Protein 5XFT (pdb70)

Solvent-accessible surface area: 10917 Å² total; per-residue (Å²): 78,114,153,37,17,9,0,28,0,21,3,39,72,97,137,118,90,22,42,10,19,15,79,1,1,38,0,0,0,1,7,25,12,5,159,39,90,47,85,30,67,33,9,46,51,128,116,92,44,93,87,0,130,153,24,21,44,7,129,15,5,0,1,33,73,13,89,148,27,105,83,28,44,79,7,75,77,0,21,94,51,5,32,165,97,63,85,140,57,59,13,146,51,108,18,68,98,138,35,2,58,120,0,24,54,9,0,104,17,9,7,73,28,91,90,104,52,42,75,100,54,56,66,33,1,69,122,19,0,29,28,0,4,75,28,4,89,160,57,105,106,122,3,50,5,18,30,9,115,128,8,6,24,21,0,1,22,8,1,0,37,0,15,2,0,25,23,0,0,109,100,53,106,55,51,114,17,39,87,135,6,66,8,0,69,120,0,21,60,21,0,125,73,27,69,23,3,105,120,3,61,19,19,58,125,6,0,20,60,14,22,94,138,107,92

B-factor: mean 33.57, std 15.41, range [2.82, 93.81]

Sequence (215 aa):
SNIVTTIYVKGDPAKNKLLDCPFCHRVLLAYEAKKLPYKMEYIDFDNKPAWLLEASGGKVPVIKEGPDAPYMPDSDVIVVHLEKQHPEPSLQSSVPAEIGAKLFPNFRAILIGPAAEVADKVAALEEQLAGMDDYLRQHEAQGPLFGGQHLNGTDCSLAPKLYHAVVALKHFKGWELPARFTALHKYLAALKALPEWQHVDYGTEAIIAGWERHI

Secondary structure (DSSP, 8-state):
--SSEEEEEEEEGGGTEE---HHHHHHHHHHHHTT--EEEEEE-TTS--HHHHHHHTT-S-EEE-STTSPPEE-HHHHHHHHHHH--SS-----S-TTTTTTHHHHHHHHHHS-GGGHHHHHHHHHHHHHHHHHHHHHTTTT-SBTTBTS--HHHHHHHHHHHHHHHHHHHHH-----TT-HHHHHHHHHHHH-HHHHHT---HHHHHHHHHTT-

Foldseek 3Di:
DQPFKEWEAAADQVVPAHFQDLLSQLLLLLCLQQVGDYHYDHAHLVDGDPVCCVLPVSDDGWMAGHDPGGIDHDSVVNSVVVCVVDVPPHQAAPDDPVALVCLQVLLVCCLFNDPVCNVVSVVVNVVNLVRVLVQLVVCCVQDLERNRLGHHSCNSNRVSSVVLSQLQCCVRPVDHDDVVSVSVVVSNVSLVPDVSNVVNPNDSVSSNVVCVVRD

Nearest PDB structures (foldseek):
  5xft-assembly1_A  TM=1.005E+00  e=1.838E-41  Chlamydomonas reinhardtii
  5evo-assembly1_A  TM=8.813E-01  e=7.083E-19  Cenchrus americanus
  5d9v-assembly1_A  TM=8.631E-01  e=5.655E-19  Oryza sativa Japonica Group
  5d9x-assembly1_A  TM=8.767E-01  e=8.871E-19  Oryza sativa Japonica Group
  2ahe-assembly1_A  TM=8.830E-01  e=6.865E-14  Homo sapiens

CATH classification: 3.40.30.10

InterPro domains:
  IPR004045 Glutathione S-transferase, N-terminal [PF13409] (22-86)
  IPR004045 Glutathione S-transferase, N-terminal [PS50404] (12-91)
  IPR036249 Thioredoxin-like superfamily [SSF52833] (21-93)
  IPR036282 Glutathione S-transferase, C-terminal domain superfamily [SSF47616] (105-216)
  IPR044627 Dehydroascorbate reductases DHAR1/2/3/4 [PTHR44420] (13-213)

Radius of gyration: 17.34 Å; Cα contacts (8 Å, |Δi|>4): 320; chains: 1; bounding box: 49×45×34 Å

Organism: Chlamydomonas reinhardtii (NCBI:txid3055)

Structure (mmCIF, N/CA/C/O backbone):
data_5XFT
#
_entry.id   5XFT
#
_cell.length_a   104.598
_cell.length_b   104.598
_cell.length_c   47.652
_cell.angle_alpha   90.00
_cell.angle_beta   90.00
_cell.angle_gamma   90.00
#
_symmetry.space_group_name_H-M   'P 41 21 2'
#
loop_
_entity.id
_entity.type
_entity.pdbx_description
1 polymer 'Dehydroascorbate reductase'
2 water water
#
loop_
_atom_site.group_PDB
_atom_site.id
_atom_site.type_symbol
_atom_site.label_atom_id
_atom_site.label_alt_id
_atom_site.label_comp_id
_atom_site.label_asym_id
_atom_site.label_entity_id
_atom_site.label_seq_id
_atom_site.pdbx_PDB_ins_code
_atom_site.Cartn_x
_atom_site.Cartn_y
_atom_site.Cartn_z
_atom_site.occupancy
_atom_site.B_iso_or_equiv
_atom_site.auth_seq_id
_atom_site.auth_comp_id
_atom_site.auth_asym_id
_atom_site.auth_atom_id
_atom_site.pdbx_PDB_model_num
ATOM 1 N N . SER A 1 1 ? 47.132 13.414 -1.383 1.00 44.97 1 SER A N 1
ATOM 2 C CA . SER A 1 1 ? 47.037 14.862 -1.282 1.00 41.85 1 SER A CA 1
ATOM 3 C C . SER A 1 1 ? 47.558 15.368 0.057 1.00 34.37 1 SER A C 1
ATOM 4 O O . SER A 1 1 ? 47.129 14.921 1.121 1.00 35.86 1 SER A O 1
ATOM 7 N N . ASN A 1 2 ? 48.492 16.305 -0.008 1.00 29.07 2 ASN A N 1
ATOM 8 C CA . ASN A 1 2 ? 48.948 17.034 1.163 1.00 29.30 2 ASN A CA 1
ATOM 9 C C . ASN A 1 2 ? 48.151 18.313 1.388 1.00 34.46 2 ASN A C 1
ATOM 10 O O . ASN A 1 2 ? 48.472 19.080 2.300 1.00 43.94 2 ASN A O 1
ATOM 15 N N . ILE A 1 3 ? 47.121 18.546 0.583 1.00 24.71 3 ILE A N 1
ATOM 16 C CA . ILE A 1 3 ? 46.383 19.802 0.596 1.00 23.48 3 ILE A CA 1
ATOM 17 C C . ILE A 1 3 ? 45.226 19.760 1.581 1.00 27.18 3 ILE A C 1
ATOM 18 O O . ILE A 1 3 ? 44.982 20.727 2.302 1.00 33.57 3 ILE A O 1
ATOM 23 N N . VAL A 1 4 ? 44.495 18.649 1.619 1.00 26.98 4 VAL A N 1
ATOM 24 C CA . VAL A 1 4 ? 43.356 18.494 2.512 1.00 18.21 4 VAL A CA 1
ATOM 25 C C . VAL A 1 4 ? 43.560 17.251 3.368 1.00 19.59 4 VAL A C 1
ATOM 26 O O . VAL A 1 4 ? 44.570 16.547 3.246 1.00 22.43 4 VAL A O 1
ATOM 30 N N . THR A 1 5 ? 42.592 16.969 4.230 1.00 18.14 5 THR A N 1
ATOM 31 C CA . THR A 1 5 ? 42.667 15.804 5.096 1.00 19.86 5 THR A CA 1
ATOM 32 C C . THR A 1 5 ? 42.474 14.516 4.298 1.00 14.92 5 THR A C 1
ATOM 33 O O . THR A 1 5 ? 41.599 14.428 3.430 1.00 7.29 5 THR A O 1
ATOM 37 N N . THR A 1 6 ? 43.302 13.515 4.595 1.00 9.01 6 THR A N 1
ATOM 38 C CA . THR A 1 6 ? 43.129 12.179 4.038 1.00 13.04 6 THR A CA 1
ATOM 39 C C . THR A 1 6 ? 42.321 11.313 5.000 1.00 9.94 6 THR A C 1
ATOM 40 O O . THR A 1 6 ? 42.608 11.270 6.199 1.00 10.75 6 THR A O 1
ATOM 44 N N . ILE A 1 7 ? 41.334 10.611 4.470 1.00 9.37 7 ILE A N 1
ATOM 45 C CA . ILE A 1 7 ? 40.510 9.704 5.253 1.00 12.80 7 ILE A CA 1
ATOM 46 C C . ILE A 1 7 ? 40.693 8.314 4.658 1.00 13.36 7 ILE A C 1
ATOM 47 O O . ILE A 1 7 ? 40.184 8.016 3.573 1.00 17.17 7 ILE A O 1
ATOM 52 N N . TYR A 1 8 ? 41.450 7.471 5.353 1.00 16.52 8 TYR A N 1
ATOM 53 C CA . TYR A 1 8 ? 41.618 6.073 4.984 1.00 13.22 8 TYR A CA 1
ATOM 54 C C . TYR A 1 8 ? 40.400 5.298 5.458 1.00 17.07 8 TYR A C 1
ATOM 55 O O . TYR A 1 8 ? 40.114 5.248 6.668 1.00 16.57 8 TYR A O 1
ATOM 64 N N . VAL A 1 9 ? 39.685 4.711 4.493 1.00 11.92 9 VAL A N 1
ATOM 65 C CA . VAL A 1 9 ? 38.438 4.000 4.721 1.00 15.69 9 VAL A CA 1
ATOM 66 C C . VAL A 1 9 ? 38.521 2.645 4.034 1.00 11.19 9 VAL A C 1
ATOM 67 O O . VAL A 1 9 ? 39.455 2.360 3.286 1.00 4.83 9 VAL A O 1
ATOM 71 N N . LYS A 1 10 ? 37.521 1.803 4.298 1.00 8.65 10 LYS A N 1
ATOM 72 C CA . LYS A 1 10 ? 37.456 0.504 3.647 1.00 8.32 10 LYS A CA 1
ATOM 73 C C . LYS A 1 10 ? 36.966 0.683 2.213 1.00 18.14 10 LYS A C 1
ATOM 74 O O . LYS A 1 10 ? 35.912 1.284 1.977 1.00 22.79 10 LYS A O 1
ATOM 80 N N . GLY A 1 11 ? 37.731 0.180 1.252 1.00 17.73 11 GLY A N 1
ATOM 81 C CA . GLY A 1 11 ? 37.356 0.381 -0.126 1.00 21.53 11 GLY A CA 1
ATOM 82 C C . GLY A 1 11 ? 38.016 -0.609 -1.056 1.00 23.57 11 GLY A C 1
ATOM 83 O O . GLY A 1 11 ? 38.622 -1.591 -0.628 1.00 24.85 11 GLY A O 1
ATOM 84 N N . ASP A 1 12 ? 37.864 -0.344 -2.349 1.00 26.60 12 ASP A N 1
ATOM 85 C CA . ASP A 1 12 ? 38.534 -1.109 -3.401 1.00 21.34 12 ASP A CA 1
ATOM 86 C C . ASP A 1 12 ? 39.442 -0.167 -4.173 1.00 19.96 12 ASP A C 1
ATOM 87 O O . ASP A 1 12 ? 38.977 0.526 -5.094 1.00 20.59 12 ASP A O 1
ATOM 92 N N . PRO A 1 13 ? 40.737 -0.114 -3.855 1.00 24.63 13 PRO A N 1
ATOM 93 C CA . PRO A 1 13 ? 41.613 0.843 -4.549 1.00 27.12 13 PRO A CA 1
ATOM 94 C C . PRO A 1 13 ? 41.688 0.598 -6.046 1.00 36.75 13 PRO A C 1
ATOM 95 O O . PRO A 1 13 ? 41.838 1.553 -6.818 1.00 38.41 13 PRO A O 1
ATOM 99 N N . ALA A 1 14 ? 41.563 -0.657 -6.481 1.00 41.72 14 ALA A N 1
ATOM 100 C CA . ALA A 1 14 ? 41.614 -0.985 -7.899 1.00 44.34 14 ALA A CA 1
ATOM 101 C C . ALA A 1 14 ? 40.397 -0.491 -8.667 1.00 43.41 14 ALA A C 1
ATOM 102 O O . ALA A 1 14 ? 40.427 -0.489 -9.900 1.00 51.06 14 ALA A O 1
ATOM 104 N N . LYS A 1 15 ? 39.332 -0.078 -7.983 1.00 44.01 15 LYS A N 1
ATOM 105 C CA . LYS A 1 15 ? 38.146 0.430 -8.658 1.00 39.93 15 LYS A CA 1
ATOM 106 C C . LYS A 1 15 ? 37.729 1.804 -8.153 1.00 48.55 15 LYS A C 1
ATOM 107 O O . LYS A 1 15 ? 36.676 2.304 -8.565 1.00 49.65 15 LYS A O 1
ATOM 113 N N . ASN A 1 16 ? 38.532 2.429 -7.289 1.00 63.22 16 ASN A N 1
ATOM 114 C CA . ASN A 1 16 ? 38.195 3.720 -6.686 1.00 66.35 16 ASN A CA 1
ATOM 115 C C . ASN A 1 16 ? 36.792 3.684 -6.081 1.00 59.35 16 ASN A C 1
ATOM 116 O O . ASN A 1 16 ? 36.003 4.622 -6.218 1.00 64.00 16 ASN A O 1
ATOM 121 N N . LYS A 1 17 ? 36.479 2.582 -5.401 1.00 47.17 17 LYS A N 1
ATOM 122 C CA . LYS A 1 17 ? 35.128 2.297 -4.938 1.00 44.24 17 LYS A CA 1
ATOM 123 C C . LYS A 1 17 ? 35.089 2.227 -3.416 1.00 40.59 17 LYS A C 1
ATOM 124 O O . LYS A 1 17 ? 35.812 1.429 -2.805 1.00 32.68 17 LYS A O 1
ATOM 130 N N . LEU A 1 18 ? 34.231 3.054 -2.814 1.00 32.96 18 LEU A N 1
ATOM 131 C CA . LEU A 1 18 ? 34.014 3.044 -1.373 1.00 23.25 18 LEU A CA 1
ATOM 132 C C . LEU A 1 18 ? 33.218 1.814 -0.967 1.00 19.47 18 LEU A C 1
ATOM 133 O O . LEU A 1 18 ? 32.275 1.417 -1.656 1.00 27.38 18 LEU A O 1
ATOM 138 N N . LEU A 1 19 ? 33.598 1.206 0.158 1.00 17.00 19 LEU A N 1
ATOM 139 C CA . LEU A 1 19 ? 32.851 0.068 0.670 1.00 19.32 19 LEU A CA 1
ATOM 140 C C . LEU A 1 19 ? 32.081 0.466 1.937 1.00 26.25 19 LEU A C 1
ATOM 141 O O . LEU A 1 19 ? 31.816 1.656 2.168 1.00 31.22 19 LEU A O 1
ATOM 146 N N . ASP A 1 20 ? 31.738 -0.524 2.763 1.00 24.82 20 ASP A N 1
ATOM 147 C CA . ASP A 1 20 ? 30.543 -0.459 3.600 1.00 28.32 20 ASP A CA 1
ATOM 148 C C . ASP A 1 20 ? 30.792 -0.196 5.086 1.00 27.27 20 ASP A C 1
ATOM 149 O O . ASP A 1 20 ? 29.833 -0.253 5.866 1.00 26.49 20 ASP A O 1
ATOM 154 N N . CYS A 1 21 ? 32.022 0.079 5.509 1.00 14.91 21 CYS A N 1
ATOM 155 C CA . CYS A 1 21 ? 32.294 0.192 6.943 1.00 13.87 21 CYS A CA 1
ATOM 156 C C . CYS A 1 21 ? 31.461 1.301 7.577 1.00 13.36 21 CYS A C 1
ATOM 157 O O . CYS A 1 21 ? 31.561 2.461 7.152 1.00 18.28 21 CYS A O 1
ATOM 160 N N . PRO A 1 22 ? 30.640 0.998 8.584 1.00 11.77 22 PRO A N 1
ATOM 161 C CA . PRO A 1 22 ? 29.767 2.039 9.156 1.00 13.06 22 PRO A CA 1
ATOM 162 C C . PRO A 1 22 ? 30.508 3.076 9.984 1.00 16.64 22 PRO A C 1
ATOM 163 O O . PRO A 1 22 ? 29.990 4.189 10.153 1.00 12.25 22 PRO A O 1
ATOM 167 N N . PHE A 1 23 ? 31.700 2.757 10.499 1.00 12.71 23 PHE A N 1
ATOM 168 C CA . PHE A 1 23 ? 32.460 3.729 11.280 1.00 11.52 23 PHE A CA 1
ATOM 169 C C . PHE A 1 23 ? 33.184 4.722 10.374 1.00 18.49 23 PHE A C 1
ATOM 170 O O . PHE A 1 23 ? 33.150 5.941 10.613 1.00 27.89 23 PHE A O 1
ATOM 178 N N . CYS A 1 24 ? 33.839 4.212 9.323 1.00 18.37 24 CYS A N 1
ATOM 179 C CA . CYS A 1 24 ? 34.254 5.069 8.217 1.00 15.14 24 CYS A CA 1
ATOM 180 C C . CYS A 1 24 ? 33.090 5.913 7.737 1.00 14.54 24 CYS A C 1
ATOM 181 O O . CYS A 1 24 ? 33.226 7.126 7.533 1.00 11.99 24 CYS A O 1
ATOM 184 N N . HIS A 1 25 ? 31.931 5.279 7.545 1.00 13.71 25 HIS A N 1
ATOM 185 C CA . HIS A 1 25 ? 30.751 6.017 7.113 1.00 17.80 25 HIS A CA 1
ATOM 186 C C . HIS A 1 25 ? 30.440 7.160 8.071 1.00 21.29 25 HIS A C 1
ATOM 187 O O . HIS A 1 25 ? 30.058 8.253 7.639 1.00 26.55 25 HIS A O 1
ATOM 194 N N . ARG A 1 26 ? 30.624 6.937 9.374 1.00 14.58 26 ARG A N 1
ATOM 195 C CA . ARG A 1 26 ? 30.330 7.984 10.348 1.00 8.54 26 ARG A CA 1
ATOM 196 C C . ARG A 1 26 ? 31.291 9.158 10.197 1.00 11.05 26 ARG A C 1
ATOM 197 O O . ARG A 1 26 ? 30.871 10.325 10.182 1.00 10.48 26 ARG A O 1
ATOM 205 N N . VAL A 1 27 ? 32.588 8.873 10.060 1.00 5.95 27 VAL A N 1
ATOM 206 C CA . VAL A 1 27 ? 33.542 9.962 9.852 1.00 7.07 27 VAL A CA 1
ATOM 207 C C . VAL A 1 27 ? 33.227 10.727 8.569 1.00 14.50 27 VAL A C 1
ATOM 208 O O . VAL A 1 27 ? 33.202 11.966 8.555 1.00 21.27 27 VAL A O 1
ATOM 212 N N . LEU A 1 28 ? 32.959 10.002 7.476 1.00 16.51 28 LEU A N 1
ATOM 213 C CA . LEU A 1 28 ? 32.650 10.636 6.196 1.00 17.75 28 LEU A CA 1
ATOM 214 C C . LEU A 1 28 ? 31.422 11.530 6.292 1.00 24.01 28 LEU A C 1
ATOM 215 O O . LEU A 1 28 ? 31.418 12.659 5.781 1.00 25.09 28 LEU A O 1
ATOM 220 N N . LEU A 1 29 ? 30.352 11.026 6.915 1.00 23.15 29 LEU A N 1
ATOM 221 C CA . LEU A 1 29 ? 29.163 11.851 7.108 1.00 16.21 29 LEU A CA 1
ATOM 222 C C . LEU A 1 29 ? 29.475 13.073 7.960 1.00 16.21 29 LEU A C 1
ATOM 223 O O . LEU A 1 29 ? 28.940 14.158 7.717 1.00 17.44 29 LEU A O 1
ATOM 228 N N . ALA A 1 30 ? 30.350 12.923 8.958 1.00 23.24 30 ALA A N 1
ATOM 229 C CA . ALA A 1 30 ? 30.746 14.079 9.759 1.00 22.44 30 ALA A CA 1
ATOM 230 C C . ALA A 1 30 ? 31.428 15.143 8.904 1.00 24.70 30 ALA A C 1
ATOM 231 O O . ALA A 1 30 ? 31.131 16.335 9.033 1.00 26.04 30 ALA A O 1
ATOM 233 N N . TYR A 1 31 ? 32.344 14.733 8.022 1.00 25.09 31 TYR A N 1
ATOM 234 C CA . TYR A 1 31 ? 33.018 15.703 7.159 1.00 22.28 31 TYR A CA 1
ATOM 235 C C . TYR A 1 31 ? 32.048 16.353 6.177 1.00 30.27 31 TYR A C 1
ATOM 236 O O . TYR A 1 31 ? 32.139 17.558 5.911 1.00 35.87 31 TYR A O 1
ATOM 245 N N . GLU A 1 32 ? 31.121 15.573 5.620 1.00 30.10 32 GLU A N 1
ATOM 246 C CA . GLU A 1 32 ? 30.137 16.136 4.701 1.00 26.12 32 GLU A CA 1
ATOM 247 C C . GLU A 1 32 ? 29.224 17.132 5.407 1.00 30.50 32 GLU A C 1
ATOM 248 O O . GLU A 1 32 ? 28.853 18.164 4.830 1.00 30.96 32 GLU A O 1
ATOM 254 N N . ALA A 1 33 ? 28.850 16.837 6.656 1.00 23.98 33 ALA A N 1
ATOM 255 C CA . ALA A 1 33 ? 27.935 17.706 7.388 1.00 25.05 33 ALA A CA 1
ATOM 256 C C . ALA A 1 33 ? 28.551 19.073 7.657 1.00 29.25 33 ALA A C 1
ATOM 257 O O . ALA A 1 33 ? 27.843 20.087 7.627 1.00 32.53 33 ALA A O 1
ATOM 259 N N . LYS A 1 34 ? 29.854 19.119 7.920 1.00 23.96 34 LYS A N 1
ATOM 260 C CA . LYS A 1 34 ? 30.573 20.369 8.100 1.00 19.76 34 LYS A CA 1
ATOM 261 C C . LYS A 1 34 ? 31.133 20.929 6.799 1.00 21.59 34 LYS A C 1
ATOM 262 O O . LYS A 1 34 ? 31.894 21.901 6.839 1.00 26.39 34 LYS A O 1
ATOM 268 N N . LYS A 1 35 ? 30.779 20.338 5.656 1.00 30.55 35 LYS A N 1
ATOM 269 C CA . LYS A 1 35 ? 31.228 20.804 4.340 1.00 34.69 35 LYS A CA 1
ATOM 270 C C . LYS A 1 35 ? 32.745 20.973 4.283 1.00 35.14 35 LYS A C 1
ATOM 271 O O . LYS A 1 35 ? 33.261 21.810 3.541 1.00 33.18 35 LYS A O 1
ATOM 277 N N . LEU A 1 36 ? 33.476 20.183 5.093 1.00 37.76 36 LEU A N 1
ATOM 278 C CA . LEU A 1 36 ? 34.930 20.211 5.057 1.00 29.53 36 LEU A CA 1
ATOM 279 C C . LEU A 1 36 ? 35.437 19.346 3.908 1.00 34.06 36 LEU A C 1
ATOM 280 O O . LEU A 1 36 ? 34.920 18.248 3.682 1.00 43.37 36 LEU A O 1
ATOM 285 N N . PRO A 1 37 ? 36.431 19.815 3.165 1.00 33.39 37 PRO A N 1
ATOM 286 C CA . PRO A 1 37 ? 36.977 18.998 2.079 1.00 30.85 37 PRO A CA 1
ATOM 287 C C . PRO A 1 37 ? 37.855 17.880 2.620 1.00 25.13 37 PRO A C 1
ATOM 288 O O . PRO A 1 37 ? 38.486 17.996 3.674 1.00 19.20 37 PRO A O 1
ATOM 292 N N . TYR A 1 38 ? 37.887 16.782 1.878 1.00 19.79 38 TYR A N 1
ATOM 293 C CA . TYR A 1 38 ? 38.678 15.626 2.265 1.00 17.59 38 TYR A CA 1
ATOM 294 C C . TYR A 1 38 ? 38.982 14.819 1.014 1.00 27.48 38 TYR A C 1
ATOM 295 O O . TYR A 1 38 ? 38.361 15.000 -0.036 1.00 21.75 38 TYR A O 1
ATOM 304 N N . LYS A 1 39 ? 39.941 13.907 1.148 1.00 29.68 39 LYS A N 1
ATOM 305 C CA . LYS A 1 39 ? 40.267 12.972 0.086 1.00 23.65 39 LYS A CA 1
ATOM 306 C C . LYS A 1 39 ? 40.251 11.563 0.660 1.00 19.44 39 LYS A C 1
ATOM 307 O O . LYS A 1 39 ? 40.902 11.301 1.673 1.00 16.33 39 LYS A O 1
ATOM 313 N N . MET A 1 40 ? 39.505 10.664 0.024 1.00 23.78 40 MET A N 1
ATOM 314 C CA . MET A 1 40 ? 39.434 9.277 0.461 1.00 15.81 40 MET A CA 1
ATOM 315 C C . MET A 1 40 ? 40.591 8.468 -0.099 1.00 16.20 40 MET A C 1
ATOM 316 O O . MET A 1 40 ? 40.906 8.552 -1.288 1.00 26.03 40 MET A O 1
ATOM 321 N N . GLU A 1 41 ? 41.228 7.698 0.773 1.00 17.13 41 GLU A N 1
ATOM 322 C CA . GLU A 1 41 ? 42.179 6.669 0.392 1.00 8.19 41 GLU A CA 1
ATOM 323 C C . GLU A 1 41 ? 41.586 5.329 0.802 1.00 12.94 41 GLU A C 1
ATOM 324 O O . GLU A 1 41 ? 41.191 5.154 1.959 1.00 21.95 41 GLU A O 1
ATOM 330 N N . TYR A 1 42 ? 41.494 4.400 -0.145 1.00 16.10 42 TYR A N 1
ATOM 331 C CA . TYR A 1 42 ? 40.812 3.134 0.084 1.00 14.89 42 TYR A CA 1
ATOM 332 C C . TYR A 1 42 ? 41.797 2.080 0.557 1.00 16.73 42 TYR A C 1
ATOM 333 O O . TYR A 1 42 ? 42.848 1.878 -0.060 1.00 10.76 42 TYR A O 1
ATOM 342 N N . ILE A 1 43 ? 41.455 1.416 1.653 1.00 20.29 43 ILE A N 1
ATOM 343 C CA . ILE A 1 43 ? 42.222 0.288 2.157 1.00 13.77 43 ILE A CA 1
ATOM 344 C C . ILE A 1 43 ? 41.510 -0.983 1.718 1.00 14.61 43 ILE A C 1
ATOM 345 O O . ILE A 1 43 ? 40.312 -1.163 1.982 1.00 5.36 43 ILE A O 1
ATOM 350 N N . ASP A 1 44 ? 42.241 -1.849 1.032 1.00 12.91 44 ASP A N 1
ATOM 351 C CA . ASP A 1 44 ? 41.750 -3.173 0.688 1.00 22.48 44 ASP A CA 1
ATOM 352 C C . ASP A 1 44 ? 42.011 -4.101 1.869 1.00 22.48 44 ASP A C 1
ATOM 353 O O . ASP A 1 44 ? 43.168 -4.352 2.216 1.00 23.11 44 ASP A O 1
ATOM 358 N N . PHE A 1 45 ? 40.936 -4.599 2.490 1.00 28.44 45 PHE A N 1
ATOM 359 C CA . PHE A 1 45 ? 41.074 -5.420 3.689 1.00 36.95 45 PHE A CA 1
ATOM 360 C C . PHE A 1 45 ? 41.821 -6.719 3.426 1.00 45.98 45 PHE A C 1
ATOM 361 O O . PHE A 1 45 ? 42.293 -7.350 4.378 1.00 50.70 45 PHE A O 1
ATOM 369 N N . ASP A 1 46 ? 41.935 -7.138 2.170 1.00 49.97 46 ASP A N 1
ATOM 370 C CA . ASP A 1 46 ? 42.725 -8.308 1.817 1.00 47.62 46 ASP A CA 1
ATOM 371 C C . ASP A 1 46 ? 44.185 -7.968 1.550 1.00 40.13 46 ASP A C 1
ATOM 372 O O . ASP A 1 46 ? 44.945 -8.851 1.143 1.00 38.99 46 ASP A O 1
ATOM 377 N N . ASN A 1 47 ? 44.595 -6.718 1.780 1.00 33.44 47 ASN A N 1
ATOM 378 C CA . ASN A 1 47 ? 45.958 -6.293 1.483 1.00 31.05 47 ASN A CA 1
ATOM 379 C C . ASN A 1 47 ? 46.285 -4.980 2.187 1.00 31.31 47 ASN A C 1
ATOM 380 O O . ASN A 1 47 ? 46.583 -3.974 1.534 1.00 30.34 47 ASN A O 1
ATOM 385 N N . LYS A 1 48 ? 46.235 -4.977 3.518 1.00 31.48 48 LYS A N 1
ATOM 386 C CA . LYS A 1 48 ? 46.388 -3.732 4.256 1.00 22.72 48 LYS A CA 1
ATOM 387 C C . LYS A 1 48 ? 47.864 -3.367 4.363 1.00 23.48 48 LYS A C 1
ATOM 388 O O . LYS A 1 48 ? 48.711 -4.257 4.461 1.00 28.07 48 LYS A O 1
ATOM 394 N N . PRO A 1 49 ? 48.204 -2.078 4.340 1.00 18.84 49 PRO A N 1
ATOM 395 C CA . PRO A 1 49 ? 49.615 -1.699 4.442 1.00 13.48 49 PRO A CA 1
ATOM 396 C C . PRO A 1 49 ? 50.133 -1.917 5.851 1.00 15.38 49 PRO A C 1
ATOM 397 O O . PRO A 1 49 ? 49.408 -1.763 6.837 1.00 25.97 49 PRO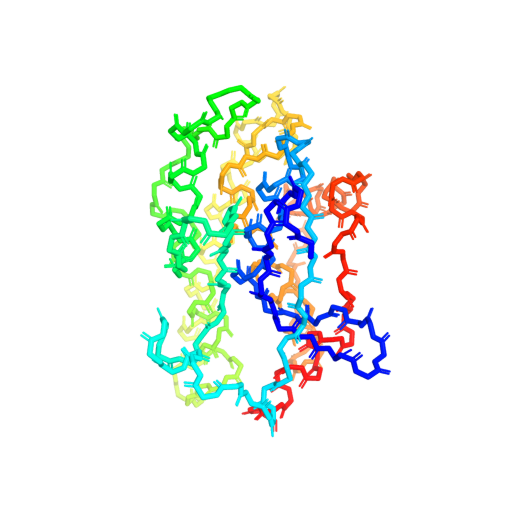 A O 1
ATOM 401 N N . ALA A 1 50 ? 51.415 -2.269 5.934 1.00 18.29 50 ALA A N 1
ATOM 402 C CA . ALA A 1 50 ? 52.010 -2.607 7.224 1.00 19.14 50 ALA A CA 1
ATOM 403 C C . ALA A 1 50 ? 51.942 -1.449 8.210 1.00 19.86 50 ALA A C 1
ATOM 404 O O . ALA A 1 50 ? 51.817 -1.677 9.417 1.00 26.25 50 ALA A O 1
ATOM 406 N N . TRP A 1 51 ? 52.009 -0.204 7.729 1.00 15.64 51 TRP A N 1
ATOM 407 C CA . TRP A 1 51 ? 51.997 0.926 8.653 1.00 12.67 51 TRP A CA 1
ATOM 408 C C . TRP A 1 51 ? 50.653 1.064 9.352 1.00 15.46 51 TRP A C 1
ATOM 409 O O . TRP A 1 51 ? 50.578 1.642 10.444 1.00 20.39 51 TRP A O 1
ATOM 420 N N . LEU A 1 52 ? 49.585 0.540 8.751 1.00 20.90 52 LEU A N 1
ATOM 421 C CA . LEU A 1 52 ? 48.265 0.682 9.351 1.00 20.20 52 LEU A CA 1
ATOM 422 C C . LEU A 1 52 ? 48.118 -0.184 10.600 1.00 12.30 52 LEU A C 1
ATOM 423 O O . LEU A 1 52 ? 47.317 0.139 11.489 1.00 12.00 52 LEU A O 1
ATOM 428 N N . LEU A 1 53 ? 48.895 -1.268 10.685 1.00 8.89 53 LEU A N 1
ATOM 429 C CA . LEU A 1 53 ? 48.966 -2.053 11.913 1.00 16.25 53 LEU A CA 1
ATOM 430 C C . LEU A 1 53 ? 49.481 -1.209 13.078 1.00 16.85 53 LEU A C 1
ATOM 431 O O . LEU A 1 53 ? 48.905 -1.234 14.175 1.00 10.21 53 LEU A O 1
ATOM 436 N N . GLU A 1 54 ? 50.542 -0.427 12.849 1.00 8.71 54 GLU A N 1
ATOM 437 C CA . GLU A 1 54 ? 51.054 0.450 13.900 1.00 13.95 54 GLU A CA 1
ATOM 438 C C . GLU A 1 54 ? 50.117 1.626 14.163 1.00 13.58 54 GLU A C 1
ATOM 439 O O . GLU A 1 54 ? 49.921 2.025 15.315 1.00 20.02 54 GLU A O 1
ATOM 445 N N . ALA A 1 55 ? 49.545 2.215 13.117 1.00 15.96 55 ALA A N 1
ATOM 446 C CA . ALA A 1 55 ? 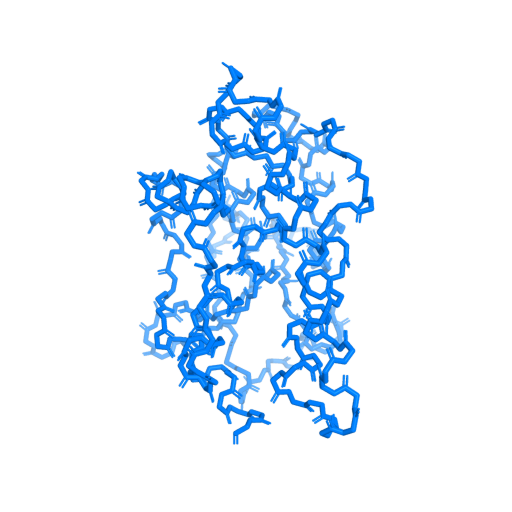48.768 3.430 13.330 1.00 12.16 55 ALA A CA 1
ATOM 447 C C . ALA A 1 55 ? 47.470 3.134 14.061 1.00 15.27 55 ALA A C 1
ATOM 448 O O . ALA A 1 55 ? 46.992 3.961 14.845 1.00 20.83 55 ALA A O 1
ATOM 450 N N . SER A 1 56 ? 46.881 1.958 13.821 1.00 13.41 56 SER A N 1
ATOM 451 C CA . SER A 1 56 ? 45.520 1.748 14.299 1.00 7.49 56 SER A CA 1
ATOM 452 C C . SER A 1 56 ? 45.206 0.293 14.623 1.00 10.28 56 SER A C 1
ATOM 453 O O . SER A 1 56 ? 44.025 -0.037 14.786 1.00 9.16 56 SER A O 1
ATOM 456 N N . GLY A 1 57 ? 46.206 -0.587 14.694 1.00 3.47 57 GLY A N 1
ATOM 457 C CA . GLY A 1 57 ? 45.914 -1.997 14.831 1.00 3.58 57 GLY A CA 1
ATOM 458 C C . GLY A 1 57 ? 45.302 -2.624 13.598 1.00 16.12 57 GLY A C 1
ATOM 459 O O . GLY A 1 57 ? 44.668 -3.679 13.700 1.00 10.86 57 GLY A O 1
ATOM 460 N N . GLY A 1 58 ? 45.474 -2.001 12.429 1.00 8.84 58 GLY A N 1
ATOM 461 C CA . GLY A 1 58 ? 44.932 -2.538 11.198 1.00 10.78 58 GLY A CA 1
ATOM 462 C C . GLY A 1 58 ? 43.558 -2.020 10.840 1.00 18.68 58 GLY A C 1
ATOM 463 O O . GLY A 1 58 ? 42.957 -2.495 9.875 1.00 17.54 58 GLY A O 1
ATOM 464 N N . LYS A 1 59 ? 43.050 -1.042 11.575 1.00 20.71 59 LYS A N 1
ATOM 465 C CA . LYS A 1 59 ? 41.664 -0.634 11.467 1.00 20.67 59 LYS A CA 1
ATOM 466 C C . LYS A 1 59 ? 41.535 0.686 10.723 1.00 15.61 59 LYS A C 1
ATOM 467 O O . LYS A 1 59 ? 42.482 1.475 10.600 1.00 11.64 59 LYS A O 1
ATOM 473 N N . VAL A 1 60 ? 40.325 0.899 10.229 1.00 8.41 60 VAL A N 1
ATOM 474 C CA . VAL A 1 60 ? 39.914 2.141 9.611 1.00 9.57 60 VAL A CA 1
ATOM 475 C C . VAL A 1 60 ? 38.635 2.494 10.355 1.00 6.30 60 VAL A C 1
ATOM 476 O O . VAL A 1 60 ? 37.994 1.609 10.915 1.00 15.60 60 VAL A O 1
ATOM 480 N N . PRO A 1 61 ? 38.238 3.774 10.371 1.00 6.26 61 PRO A N 1
ATOM 481 C CA . PRO A 1 61 ? 38.848 4.931 9.704 1.00 4.24 61 PRO A CA 1
ATOM 482 C C . PRO A 1 61 ? 40.139 5.405 10.338 1.00 13.44 61 PRO A C 1
ATOM 483 O O . PRO A 1 61 ? 40.351 5.252 11.550 1.00 14.70 61 PRO A O 1
ATOM 487 N N . VAL A 1 62 ? 40.994 5.998 9.515 1.00 10.79 62 VAL A N 1
ATOM 488 C CA . VAL A 1 62 ? 42.128 6.770 10.000 1.00 8.48 62 VAL A CA 1
ATOM 489 C C . VAL A 1 62 ? 42.110 8.081 9.232 1.00 11.04 62 VAL A C 1
ATOM 490 O O . VAL A 1 62 ? 41.726 8.101 8.062 1.00 13.94 62 VAL 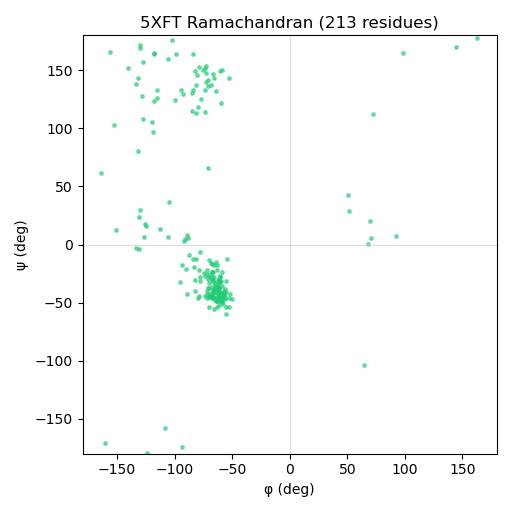A O 1
ATOM 494 N N . ILE A 1 63 ? 42.461 9.186 9.890 1.00 10.30 63 ILE A N 1
ATOM 495 C CA . ILE A 1 63 ? 42.618 10.441 9.169 1.00 12.39 63 ILE A CA 1
ATOM 496 C C . ILE A 1 63 ? 44.061 10.908 9.287 1.00 11.88 63 ILE A C 1
ATOM 497 O O . ILE A 1 63 ? 44.833 10.449 10.131 1.00 13.48 63 ILE A O 1
ATOM 502 N N . LYS A 1 64 ? 44.413 11.839 8.406 1.00 10.80 64 LYS A N 1
ATOM 503 C CA . LYS A 1 64 ? 45.764 12.388 8.339 1.00 13.82 64 LYS A CA 1
ATOM 504 C C . LYS A 1 64 ? 45.613 13.792 7.762 1.00 20.19 64 LYS A C 1
ATOM 505 O O . LYS A 1 64 ? 45.403 13.950 6.555 1.00 33.73 64 LYS A O 1
ATOM 511 N N . GLU A 1 65 ? 45.701 14.797 8.627 1.00 18.52 65 GLU A N 1
ATOM 512 C CA . GLU A 1 65 ? 45.389 16.159 8.217 1.00 25.01 65 GLU A CA 1
ATOM 513 C C . GLU A 1 65 ? 46.502 16.819 7.419 1.00 18.37 65 GLU A C 1
ATOM 514 O O . GLU A 1 65 ? 46.305 17.928 6.915 1.00 28.48 65 GLU A O 1
ATOM 520 N N . GLY A 1 66 ? 47.652 16.175 7.283 1.00 16.42 66 GLY A N 1
ATOM 521 C CA . GLY A 1 66 ? 48.748 16.750 6.546 1.00 16.35 66 GLY A CA 1
ATOM 522 C C . GLY A 1 66 ? 50.062 16.075 6.860 1.00 16.34 66 GLY A C 1
ATOM 523 O O . GLY A 1 66 ? 50.143 15.172 7.696 1.00 17.70 66 GLY A O 1
ATOM 524 N N . PRO A 1 67 ? 51.127 16.517 6.190 1.00 31.54 67 PRO A N 1
ATOM 525 C CA . PRO A 1 67 ? 52.431 15.848 6.364 1.00 31.57 67 PRO A CA 1
ATOM 526 C C . PRO A 1 67 ? 52.960 15.897 7.789 1.00 32.09 67 PRO A C 1
ATOM 527 O O . PRO A 1 67 ? 53.553 14.917 8.259 1.00 26.19 67 PRO A O 1
ATOM 531 N N . ASP A 1 68 ? 52.759 17.004 8.496 1.00 37.71 68 ASP A N 1
ATOM 532 C CA . ASP A 1 68 ? 53.248 17.126 9.863 1.00 45.67 68 ASP A CA 1
ATOM 533 C C . ASP A 1 68 ? 52.299 16.528 10.894 1.00 46.48 68 ASP A C 1
ATOM 534 O O . ASP A 1 68 ? 52.693 16.362 12.053 1.00 53.26 68 ASP A O 1
ATOM 539 N N . ALA A 1 69 ? 51.070 16.201 10.508 1.00 42.93 69 ALA A N 1
ATOM 540 C CA . ALA A 1 69 ? 50.112 15.618 11.430 1.00 33.86 69 ALA A CA 1
ATOM 541 C C . ALA A 1 69 ? 50.402 14.132 11.631 1.00 36.03 69 ALA A C 1
ATOM 542 O O . ALA A 1 69 ? 50.965 13.477 10.749 1.00 34.32 69 ALA A O 1
ATOM 544 N N . PRO A 1 70 ? 50.032 13.572 12.779 1.00 34.12 70 PRO A N 1
ATOM 545 C CA . PRO A 1 70 ? 50.098 12.123 12.945 1.00 27.14 70 PRO A CA 1
ATOM 546 C C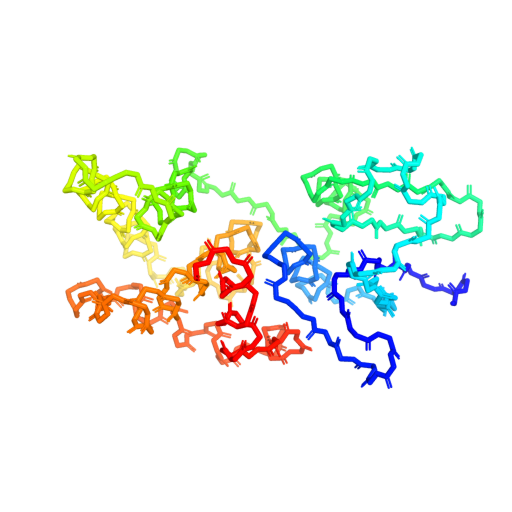 . PRO A 1 70 ? 48.843 11.468 12.388 1.00 18.41 70 PRO A C 1
ATOM 547 O O . PRO A 1 70 ? 47.822 12.117 12.153 1.00 13.02 70 PRO A O 1
ATOM 551 N N . TYR A 1 71 ? 48.935 10.160 12.188 1.00 18.58 71 TYR A N 1
ATOM 552 C CA . TYR A 1 71 ? 47.739 9.377 11.907 1.00 18.43 71 TYR A CA 1
ATOM 553 C C . TYR A 1 71 ? 46.858 9.331 13.151 1.00 21.23 71 TYR A C 1
ATOM 554 O O . TYR A 1 71 ? 47.352 9.152 14.269 1.00 28.43 71 TYR A O 1
ATOM 563 N N . MET A 1 72 ? 45.555 9.487 12.959 1.00 20.80 72 MET A N 1
ATOM 564 C CA . MET A 1 72 ? 44.600 9.497 14.068 1.00 17.18 72 MET A CA 1
ATOM 565 C C . MET A 1 72 ? 43.479 8.499 13.827 1.00 15.91 72 MET A C 1
ATOM 566 O O . MET A 1 72 ? 42.616 8.741 12.963 1.00 9.97 72 MET A O 1
ATOM 571 N N . PRO A 1 73 ? 43.441 7.377 14.554 1.00 15.86 73 PRO A N 1
ATOM 572 C CA . PRO A 1 73 ? 42.374 6.392 14.341 1.00 14.95 73 PRO A CA 1
ATOM 573 C C . PRO A 1 73 ? 41.197 6.602 15.275 1.00 22.41 73 PRO A C 1
ATOM 574 O O . PRO A 1 73 ? 41.170 7.588 16.018 1.00 23.42 73 PRO A O 1
ATOM 578 N N . ASP A 1 74 ? 40.233 5.672 15.239 1.00 28.69 74 ASP A N 1
ATOM 579 C CA . ASP A 1 74 ? 39.032 5.671 16.077 1.00 30.94 74 ASP A CA 1
ATOM 580 C C . ASP A 1 74 ? 38.055 6.757 15.637 1.00 18.08 74 ASP A C 1
ATOM 581 O O . ASP A 1 74 ? 38.329 7.952 15.797 1.00 21.83 74 ASP A O 1
ATOM 586 N N . SER A 1 75 ? 36.898 6.351 15.105 1.00 12.64 75 SER A N 1
ATOM 587 C CA . SER A 1 75 ? 35.920 7.331 14.633 1.00 20.38 75 SER A CA 1
ATOM 588 C C . SER A 1 75 ? 35.450 8.255 15.750 1.00 22.08 75 SER A C 1
ATOM 589 O O . SER A 1 75 ? 35.074 9.402 15.483 1.00 21.34 75 SER A O 1
ATOM 592 N N . ASP A 1 76 ? 35.463 7.784 16.998 1.00 29.23 76 ASP A N 1
ATOM 593 C CA . ASP A 1 76 ? 35.020 8.624 18.109 1.00 35.98 76 ASP A CA 1
ATOM 594 C C . ASP A 1 76 ? 36.012 9.754 18.365 1.00 26.98 76 ASP A C 1
ATOM 595 O O . ASP A 1 76 ? 35.639 10.939 18.393 1.00 27.32 76 ASP A O 1
ATOM 600 N N . VAL A 1 77 ? 37.287 9.395 18.551 1.00 18.45 77 VAL A N 1
ATOM 601 C CA . VAL A 1 77 ? 38.354 10.386 18.674 1.00 18.36 77 VAL A CA 1
ATOM 602 C C . VAL A 1 77 ? 38.313 11.358 17.505 1.00 23.54 77 VAL A C 1
ATOM 603 O O . VAL A 1 77 ? 38.439 12.578 17.683 1.00 30.05 77 VAL A O 1
ATOM 607 N N . ILE A 1 78 ? 38.104 10.836 16.295 1.00 15.96 78 ILE A N 1
ATOM 608 C CA . ILE A 1 78 ? 38.118 11.678 15.105 1.00 14.78 78 ILE A CA 1
ATOM 609 C C . ILE A 1 78 ? 36.977 12.691 15.142 1.00 21.60 78 ILE A C 1
ATOM 610 O O . ILE A 1 78 ? 37.191 13.882 14.907 1.00 17.92 78 ILE A O 1
ATOM 615 N N . VAL A 1 79 ? 35.750 12.247 15.429 1.00 23.60 79 VAL A N 1
ATOM 616 C CA . VAL A 1 79 ? 34.642 13.199 15.342 1.00 27.66 79 VAL A CA 1
ATOM 617 C C . VAL A 1 79 ? 34.706 14.218 16.472 1.00 25.43 79 VAL A C 1
ATOM 618 O O . VAL A 1 79 ? 34.267 15.365 16.302 1.00 22.22 79 VAL A O 1
ATOM 622 N N . VAL A 1 80 ? 35.257 13.842 17.631 1.00 25.93 80 VAL A N 1
ATOM 623 C CA . VAL A 1 80 ? 35.366 14.814 18.718 1.00 29.22 80 VAL A CA 1
ATOM 624 C C . VAL A 1 80 ? 36.469 15.827 18.427 1.00 26.97 80 VAL A C 1
ATOM 625 O O . VAL A 1 80 ? 36.291 17.036 18.625 1.00 25.02 80 VAL A O 1
ATOM 629 N N . HIS A 1 81 ? 37.625 15.352 17.957 1.00 30.95 81 HIS A N 1
ATOM 630 C CA . HIS A 1 81 ? 38.665 16.253 17.465 1.00 28.64 81 HIS A CA 1
ATOM 631 C C . HIS A 1 81 ? 38.117 17.172 16.380 1.00 23.23 81 HIS A C 1
ATOM 632 O O . HIS A 1 81 ? 38.429 18.369 16.334 1.00 21.98 81 HIS A O 1
ATOM 639 N N . LEU A 1 82 ? 37.292 16.618 15.498 1.00 19.82 82 LEU A N 1
ATOM 640 C CA . LEU A 1 82 ? 36.661 17.404 14.451 1.00 20.36 82 LEU A CA 1
ATOM 641 C C . LEU A 1 82 ? 35.828 18.527 15.049 1.00 27.21 82 LEU A C 1
ATOM 642 O O . LEU A 1 82 ? 35.945 19.686 14.639 1.00 24.29 82 LEU A O 1
ATOM 647 N N . GLU A 1 83 ? 34.993 18.205 16.043 1.00 32.99 83 GLU A N 1
ATOM 648 C CA . GLU A 1 83 ? 34.136 19.226 16.636 1.00 31.70 83 GLU A CA 1
ATOM 649 C C . GLU A 1 83 ? 34.937 20.272 17.404 1.00 37.91 83 GLU A C 1
ATOM 650 O O . GLU A 1 83 ? 34.523 21.435 17.482 1.00 43.86 83 GLU A O 1
ATOM 656 N N . LYS A 1 84 ? 36.076 19.888 17.978 1.00 38.04 84 LYS A N 1
ATOM 657 C CA . LYS A 1 84 ? 36.898 20.862 18.686 1.00 30.67 84 LYS A CA 1
ATOM 658 C C . LYS A 1 84 ? 37.590 21.807 17.714 1.00 32.44 84 LYS A C 1
ATOM 659 O O . LYS A 1 84 ? 37.645 23.019 17.947 1.00 37.96 84 LYS A O 1
ATOM 665 N N . GLN A 1 85 ? 38.128 21.273 16.615 1.00 30.98 85 GLN A N 1
ATOM 666 C CA . GLN A 1 85 ? 38.866 22.118 15.682 1.00 30.10 85 GLN A CA 1
ATOM 667 C C . GLN A 1 85 ? 37.949 22.947 14.787 1.00 29.95 85 GLN A C 1
ATOM 668 O O . GLN A 1 85 ? 38.342 24.036 14.352 1.00 29.68 85 GLN A O 1
ATOM 674 N N . HIS A 1 86 ? 36.738 22.468 14.502 1.00 23.90 86 HIS A N 1
ATOM 675 C CA . HIS A 1 86 ? 35.801 23.161 13.616 1.00 25.90 86 HIS A CA 1
ATOM 676 C C . HIS A 1 86 ? 34.431 23.234 14.279 1.00 33.70 86 HIS A C 1
ATOM 677 O O . HIS A 1 86 ? 33.533 22.447 13.963 1.00 36.79 86 HIS A O 1
ATOM 684 N N . PRO A 1 87 ? 34.233 24.188 15.194 1.00 35.71 87 PRO A N 1
ATOM 685 C CA . PRO A 1 87 ? 32.943 24.261 15.902 1.00 34.46 87 PRO A CA 1
ATOM 686 C C . PRO A 1 87 ? 31.776 24.639 15.003 1.00 32.70 87 PRO A C 1
ATOM 687 O O . PRO A 1 87 ? 30.632 24.291 15.324 1.00 35.23 87 PRO A O 1
ATOM 691 N N . GLU A 1 88 ? 32.031 25.312 13.887 1.00 34.49 88 GLU A N 1
ATOM 692 C CA . GLU A 1 88 ? 31.011 25.579 12.876 1.00 39.84 88 GLU A CA 1
ATOM 693 C C . GLU A 1 88 ? 31.307 24.893 11.536 1.00 39.06 88 GLU A C 1
ATOM 694 O O . GLU A 1 88 ? 32.415 25.003 11.018 1.00 47.54 88 GLU A O 1
ATOM 700 N N . PRO A 1 89 ? 30.309 24.223 10.936 1.00 37.10 89 PRO A N 1
ATOM 701 C CA . PRO A 1 89 ? 28.944 23.954 11.404 1.00 33.72 89 PRO A CA 1
ATOM 702 C C . PRO A 1 89 ? 28.929 22.940 12.536 1.00 37.65 89 PRO A C 1
ATOM 703 O O . PRO A 1 89 ? 29.712 21.994 12.504 1.00 35.87 89 PRO A O 1
ATOM 707 N N . SER A 1 90 ? 28.060 23.130 13.521 1.00 38.35 90 SER A N 1
ATOM 708 C CA . SER A 1 90 ? 28.097 22.287 14.705 1.00 39.85 90 SER A CA 1
ATOM 709 C C . SER A 1 90 ? 27.374 20.965 14.474 1.00 44.20 90 SER A C 1
ATOM 710 O O . SER A 1 90 ? 26.414 20.876 13.702 1.00 45.73 90 SER A O 1
ATOM 713 N N . LEU A 1 91 ? 27.860 19.928 15.158 1.00 41.42 91 LEU A N 1
ATOM 714 C CA . LEU A 1 91 ? 27.252 18.603 15.141 1.00 38.10 91 LEU A CA 1
ATOM 715 C C . LEU A 1 91 ? 26.956 18.112 16.549 1.00 36.72 91 LEU A C 1
ATOM 716 O O . LEU A 1 91 ? 26.772 16.909 16.756 1.00 43.52 91 LEU A O 1
ATOM 721 N N . GLN A 1 92 ? 26.933 19.013 17.524 1.00 37.17 92 GLN A N 1
ATOM 722 C CA . GLN A 1 92 ? 26.663 18.606 18.894 1.00 40.14 92 GLN A CA 1
ATOM 723 C C . GLN A 1 92 ? 25.193 18.240 19.054 1.00 36.42 92 GLN A C 1
ATOM 724 O O . GLN A 1 92 ? 24.324 18.715 18.317 1.00 34.20 92 GLN A O 1
ATOM 730 N N . SER A 1 93 ? 24.920 17.378 20.026 1.00 35.47 93 SER A N 1
ATOM 731 C CA . SER A 1 93 ? 23.661 16.655 20.083 1.00 38.57 93 SER A CA 1
ATOM 732 C C . SER A 1 93 ? 23.073 16.701 21.484 1.00 35.81 93 SER A C 1
ATOM 733 O O . SER A 1 93 ? 23.792 16.540 22.475 1.00 36.28 93 SER A O 1
ATOM 736 N N . SER A 1 94 ? 21.759 16.900 21.558 1.00 31.32 94 SER A N 1
ATOM 737 C CA . SER A 1 94 ? 21.036 16.775 22.814 1.00 34.23 94 SER A CA 1
ATOM 738 C C . SER A 1 94 ? 20.578 15.349 23.086 1.00 37.66 94 SER A C 1
ATOM 739 O O . SER A 1 94 ? 20.110 15.070 24.194 1.00 49.06 94 SER A O 1
ATOM 742 N N . VAL A 1 95 ? 20.713 14.451 22.117 1.00 28.88 95 VAL A N 1
ATOM 743 C CA . VAL A 1 95 ? 20.192 13.083 22.248 1.00 32.55 95 VAL A CA 1
ATOM 744 C C . VAL A 1 95 ? 20.911 12.361 23.380 1.00 34.01 95 VAL A C 1
ATOM 745 O O . VAL A 1 95 ? 22.155 12.389 23.442 1.00 36.57 95 VAL A O 1
ATOM 749 N N . PRO A 1 96 ? 20.189 11.698 24.288 1.00 33.07 96 PRO A N 1
ATOM 750 C CA . PRO A 1 96 ? 20.846 10.910 25.338 1.00 31.71 96 PRO A CA 1
ATOM 751 C C . PRO A 1 96 ? 21.708 9.795 24.759 1.00 40.05 96 PRO A C 1
ATOM 752 O O . PRO A 1 96 ? 21.418 9.229 23.701 1.00 40.12 96 PRO A O 1
ATOM 756 N N . ALA A 1 97 ? 22.773 9.466 25.496 1.00 43.35 97 ALA A N 1
ATOM 757 C CA . ALA A 1 97 ? 23.747 8.489 25.018 1.00 38.25 97 ALA A CA 1
ATOM 758 C C . ALA A 1 97 ? 23.135 7.101 24.866 1.00 48.98 97 ALA A C 1
ATOM 759 O O . ALA A 1 97 ? 23.471 6.372 23.926 1.00 53.27 97 ALA A O 1
ATOM 761 N N . GLU A 1 98 ? 22.233 6.718 25.775 1.00 50.78 98 GLU A N 1
ATOM 762 C CA . GLU A 1 98 ? 21.751 5.340 25.819 1.00 53.14 98 GLU A CA 1
ATOM 763 C C . GLU A 1 98 ? 20.978 4.943 24.567 1.00 51.22 98 GLU A C 1
ATOM 764 O O . GLU A 1 98 ? 20.776 3.745 24.333 1.00 58.45 98 GLU A O 1
ATOM 770 N N . ILE A 1 99 ? 20.558 5.907 23.757 1.00 38.70 99 ILE A N 1
ATOM 771 C CA . ILE A 1 99 ? 19.674 5.648 22.627 1.00 35.98 99 ILE A CA 1
ATOM 772 C C . ILE A 1 99 ? 20.497 5.216 21.420 1.00 37.64 99 ILE A C 1
ATOM 773 O O . ILE A 1 99 ? 21.477 5.876 21.050 1.00 36.99 99 ILE A O 1
ATOM 778 N N . GLY A 1 100 ? 20.095 4.108 20.800 1.00 34.55 100 GLY A N 1
ATOM 779 C CA . GLY A 1 100 ? 20.883 3.519 19.743 1.00 29.55 100 GLY A CA 1
ATOM 780 C C . GLY A 1 100 ? 22.166 2.886 20.214 1.00 27.46 100 GLY A C 1
ATOM 781 O O . GLY A 1 100 ? 22.962 2.441 19.383 1.00 34.35 100 GLY A O 1
ATOM 782 N N . ALA A 1 101 ? 22.387 2.820 21.528 1.00 26.02 101 ALA A N 1
ATOM 783 C CA . ALA A 1 101 ? 23.654 2.318 22.039 1.00 31.85 101 ALA A CA 1
ATOM 784 C C . ALA A 1 101 ? 23.854 0.835 21.759 1.00 28.30 101 ALA A C 1
ATOM 785 O O . ALA A 1 101 ? 24.998 0.376 21.738 1.00 34.00 101 ALA A O 1
ATOM 787 N N . LYS A 1 102 ? 22.779 0.073 21.553 1.00 26.45 102 LYS A N 1
ATOM 788 C CA . LYS A 1 102 ? 22.895 -1.355 21.279 1.00 23.53 102 LYS A CA 1
ATOM 789 C C . LYS A 1 102 ? 22.205 -1.749 19.980 1.00 28.93 102 LYS A C 1
ATOM 790 O O . LYS A 1 102 ? 21.944 -2.936 19.757 1.00 32.12 102 LYS A O 1
ATOM 796 N N . LEU A 1 103 ? 21.889 -0.776 19.124 1.00 31.45 103 LEU A N 1
ATOM 797 C CA . LEU A 1 103 ? 21.335 -1.086 17.811 1.00 33.39 103 LEU A CA 1
ATOM 798 C C . LEU A 1 103 ? 22.257 -2.032 17.046 1.00 36.24 103 LEU A C 1
ATOM 799 O O . LEU A 1 103 ? 21.875 -3.158 16.690 1.00 31.88 103 LEU A O 1
ATOM 804 N N . PHE A 1 104 ? 23.495 -1.597 16.820 1.00 34.39 104 PHE A N 1
ATOM 805 C CA . PHE A 1 104 ? 24.445 -2.393 16.048 1.00 35.15 104 PHE A CA 1
ATOM 806 C C . PHE A 1 104 ? 24.805 -3.713 16.724 1.00 32.43 104 PHE A C 1
ATOM 807 O O . PHE A 1 104 ? 24.818 -4.744 16.033 1.00 31.40 104 PHE A O 1
ATOM 815 N N . PRO A 1 105 ? 25.114 -3.765 18.028 1.00 24.49 105 PRO A N 1
ATOM 816 C CA . PRO A 1 105 ? 25.417 -5.074 18.634 1.00 13.58 105 PRO A CA 1
ATOM 817 C C . PRO A 1 105 ? 24.271 -6.068 18.572 1.00 25.44 105 PRO A C 1
ATOM 818 O O . PRO A 1 105 ? 24.513 -7.257 18.329 1.00 33.00 105 PRO A O 1
ATOM 822 N N . ASN A 1 106 ? 23.032 -5.630 18.814 1.00 33.52 106 ASN A N 1
ATOM 823 C CA . ASN A 1 106 ? 21.895 -6.545 18.750 1.00 29.55 106 ASN A CA 1
ATOM 824 C C . ASN A 1 106 ? 21.682 -7.033 17.328 1.00 24.69 106 ASN A C 1
ATOM 825 O O . ASN A 1 106 ? 21.446 -8.222 17.093 1.00 32.42 106 ASN A O 1
ATOM 830 N N . PHE A 1 107 ? 21.743 -6.109 16.366 1.00 24.05 107 PHE A N 1
ATOM 831 C CA . PHE A 1 107 ? 21.579 -6.462 14.961 1.00 30.25 107 PHE A CA 1
ATOM 832 C C . PHE A 1 107 ? 22.659 -7.434 14.501 1.00 28.34 107 PHE A C 1
ATOM 833 O O . PHE A 1 107 ? 22.385 -8.370 13.732 1.00 28.89 107 PHE A O 1
ATOM 841 N N . ARG A 1 108 ? 23.882 -7.245 14.979 1.00 32.93 108 ARG A N 1
ATOM 842 C CA . ARG A 1 108 ? 24.944 -8.184 14.661 1.00 34.02 108 ARG A CA 1
ATOM 843 C C . ARG A 1 108 ? 24.707 -9.531 15.330 1.00 33.09 108 ARG A C 1
ATOM 844 O O . ARG A 1 108 ? 24.856 -10.574 14.688 1.00 36.06 108 ARG A O 1
ATOM 852 N N . ALA A 1 109 ? 24.334 -9.534 16.613 1.00 24.62 109 ALA A N 1
ATOM 853 C CA . ALA A 1 109 ? 24.070 -10.797 17.292 1.00 20.33 109 ALA A CA 1
ATOM 854 C C . ALA A 1 109 ? 22.939 -11.557 16.617 1.00 24.48 109 ALA A C 1
ATOM 855 O O . ALA A 1 109 ? 22.882 -12.790 16.691 1.00 30.35 109 ALA A O 1
ATOM 857 N N . ILE A 1 110 ? 22.029 -10.835 15.965 1.00 20.02 110 ILE A N 1
ATOM 858 C CA . ILE A 1 110 ? 20.989 -11.478 15.176 1.00 25.31 110 ILE A CA 1
ATOM 859 C C . ILE A 1 110 ? 21.590 -12.105 13.926 1.00 30.42 110 ILE A C 1
ATOM 860 O O . ILE A 1 110 ? 21.291 -13.256 13.586 1.00 33.83 110 ILE A O 1
ATOM 865 N N . LEU A 1 111 ? 22.461 -11.368 13.229 1.00 24.90 111 LEU A N 1
ATOM 866 C CA . LEU A 1 111 ? 22.980 -11.897 11.969 1.00 25.37 111 LEU A CA 1
ATOM 867 C C . LEU A 1 111 ? 23.904 -13.090 12.186 1.00 34.02 111 LEU A C 1
ATOM 868 O O . LEU A 1 111 ? 23.817 -14.082 11.454 1.00 38.66 111 LEU A O 1
ATOM 873 N N . ILE A 1 112 ? 24.797 -13.020 13.173 1.00 44.03 112 ILE A N 1
ATOM 874 C CA . ILE A 1 112 ? 25.904 -13.970 13.244 1.00 46.39 112 ILE A CA 1
ATOM 875 C C . ILE A 1 112 ? 26.048 -14.583 14.632 1.00 47.60 112 ILE A C 1
ATOM 876 O O . ILE A 1 112 ? 27.127 -15.063 14.996 1.00 55.44 112 ILE A O 1
ATOM 881 N N . GLY A 1 113 ? 24.967 -14.602 15.404 1.00 38.79 113 GLY A N 1
ATOM 882 C CA . GLY A 1 113 ? 25.018 -15.123 16.750 1.00 37.69 113 GLY A CA 1
ATOM 883 C C . GLY A 1 113 ? 24.449 -16.522 16.882 1.00 43.65 113 GLY A C 1
ATOM 884 O O . GLY A 1 113 ? 23.938 -17.108 15.923 1.00 50.21 113 GLY A O 1
ATOM 885 N N . PRO A 1 114 ? 24.546 -17.090 18.084 1.00 43.67 114 PRO A N 1
ATOM 886 C CA . PRO A 1 114 ? 23.921 -18.392 18.341 1.00 43.19 114 PRO A CA 1
ATOM 887 C C . PRO A 1 114 ? 22.404 -18.305 18.276 1.00 50.76 114 PRO A C 1
ATOM 888 O O . PRO A 1 114 ? 21.800 -17.297 18.645 1.00 55.80 114 PRO A O 1
ATOM 892 N N . ALA A 1 115 ? 21.788 -19.392 17.810 1.00 53.67 115 ALA A N 1
ATOM 893 C CA . ALA A 1 115 ? 20.347 -19.382 17.586 1.00 60.27 115 ALA A CA 1
ATOM 894 C C . ALA A 1 115 ? 19.568 -19.255 18.889 1.00 62.98 115 ALA A C 1
ATOM 895 O O . ALA A 1 115 ? 18.475 -18.676 18.900 1.00 56.34 115 ALA A O 1
ATOM 897 N N . ALA A 1 116 ? 20.113 -19.779 19.990 1.00 70.92 116 ALA A N 1
ATOM 898 C CA . ALA A 1 116 ? 19.364 -19.812 21.243 1.00 75.17 116 ALA A CA 1
ATOM 899 C C . ALA A 1 116 ? 19.078 -18.413 21.773 1.00 69.36 116 ALA A C 1
ATOM 900 O O . ALA A 1 116 ? 18.031 -18.187 22.388 1.00 73.92 116 ALA A O 1
ATOM 902 N N . GLU A 1 117 ? 19.978 -17.464 21.539 1.00 54.71 117 GLU A N 1
ATOM 903 C CA . GLU A 1 117 ? 19.806 -16.092 21.995 1.00 57.12 117 GLU A CA 1
ATOM 904 C C . GLU A 1 117 ? 19.134 -15.191 20.960 1.00 51.00 117 GLU A C 1
ATOM 905 O O . GLU A 1 117 ? 18.971 -13.989 21.217 1.00 49.09 117 GLU A O 1
ATOM 911 N N . VAL A 1 118 ? 18.735 -15.737 19.808 1.00 47.80 118 VAL A N 1
ATOM 912 C CA . VAL A 1 118 ? 18.242 -14.898 18.717 1.00 41.46 118 VAL A CA 1
ATOM 913 C C . VAL A 1 118 ? 16.946 -14.203 19.115 1.00 33.42 118 VAL A C 1
ATOM 914 O O . VAL A 1 118 ? 16.783 -12.999 18.901 1.00 29.83 118 VAL A O 1
ATOM 918 N N . ALA A 1 119 ? 16.006 -14.946 19.702 1.00 25.36 119 ALA A N 1
ATOM 919 C CA . ALA A 1 119 ? 14.733 -14.341 20.087 1.00 32.79 119 ALA A CA 1
ATOM 920 C C . ALA A 1 119 ? 14.946 -13.148 21.018 1.00 32.92 119 ALA A C 1
ATOM 921 O O . ALA A 1 119 ? 14.348 -12.075 20.834 1.00 39.16 119 ALA A O 1
ATOM 923 N N . ASP A 1 120 ? 15.822 -13.313 22.012 1.00 32.57 120 ASP A N 1
ATOM 924 C CA . ASP A 1 120 ? 16.125 -12.215 22.925 1.00 33.01 120 ASP A CA 1
ATOM 925 C C . ASP A 1 120 ? 16.733 -11.038 22.176 1.00 23.12 120 ASP A C 1
ATOM 926 O O . ASP A 1 120 ? 16.344 -9.885 22.390 1.00 23.88 120 ASP A O 1
ATOM 931 N N . LYS A 1 121 ? 17.682 -11.312 21.277 1.00 22.59 121 LYS A N 1
ATOM 932 C CA . LYS A 1 121 ? 18.337 -10.227 20.551 1.00 22.85 121 LYS A CA 1
ATOM 933 C C . LYS A 1 121 ? 17.351 -9.470 19.663 1.00 26.79 121 LYS A C 1
ATOM 934 O O . LYS A 1 121 ? 17.446 -8.245 19.519 1.00 14.30 121 LYS A O 1
ATOM 940 N N . VAL A 1 122 ? 16.400 -10.182 19.057 1.00 27.91 122 VAL A N 1
ATOM 941 C CA . VAL A 1 122 ? 15.340 -9.527 18.299 1.00 21.64 122 VAL A CA 1
ATOM 942 C C . VAL A 1 122 ? 14.558 -8.585 19.202 1.00 21.98 122 VAL A C 1
ATOM 943 O O . VAL A 1 122 ? 14.288 -7.425 18.841 1.00 26.89 122 VAL A O 1
ATOM 947 N N . ALA A 1 123 ? 14.196 -9.059 20.398 1.00 21.41 123 ALA A N 1
ATOM 948 C CA . ALA A 1 123 ? 13.459 -8.203 21.324 1.00 28.55 123 ALA A CA 1
ATOM 949 C C . ALA A 1 123 ? 14.254 -6.940 21.661 1.00 27.29 123 ALA A C 1
ATOM 950 O O . ALA A 1 123 ? 13.739 -5.816 21.557 1.00 29.77 123 ALA A O 1
ATOM 952 N N . ALA A 1 124 ? 15.527 -7.110 22.032 1.00 26.50 124 ALA A N 1
ATOM 953 C CA . ALA A 1 124 ? 16.364 -5.970 22.400 1.00 24.47 124 ALA A CA 1
ATOM 954 C C . ALA A 1 124 ? 16.510 -4.991 21.239 1.00 36.40 124 ALA A C 1
ATOM 955 O O . ALA A 1 124 ? 16.399 -3.767 21.419 1.00 41.84 124 ALA A O 1
ATOM 957 N N . LEU A 1 125 ? 16.762 -5.514 20.036 1.00 35.48 125 LEU A N 1
ATOM 958 C CA . LEU A 1 125 ? 16.835 -4.663 18.854 1.00 34.54 125 LEU A CA 1
ATOM 959 C C . LEU A 1 125 ? 15.589 -3.806 18.732 1.00 37.90 125 LEU A C 1
ATOM 960 O O . LEU A 1 125 ? 15.678 -2.591 18.502 1.00 47.84 125 LEU A O 1
ATOM 965 N N . GLU A 1 126 ? 14.416 -4.415 18.916 1.00 29.64 126 GLU A N 1
ATOM 966 C CA . GLU A 1 126 ? 13.190 -3.653 18.719 1.00 36.74 126 GLU A CA 1
ATOM 967 C C . GLU A 1 126 ? 12.998 -2.618 19.824 1.00 32.29 126 GLU A C 1
ATOM 968 O O . GLU A 1 126 ? 12.356 -1.584 19.606 1.00 29.85 126 GLU A O 1
ATOM 974 N N . GLU A 1 127 ? 13.536 -2.872 21.019 1.00 26.65 127 GLU A N 1
ATOM 975 C CA . GLU A 1 127 ? 13.561 -1.807 22.020 1.00 37.52 127 GLU A CA 1
ATOM 976 C C . GLU A 1 127 ? 14.427 -0.632 21.557 1.00 36.26 127 GLU A C 1
ATOM 977 O O . GLU A 1 127 ? 14.058 0.536 21.744 1.00 35.52 127 GLU A O 1
ATOM 983 N N . GLN A 1 128 ? 15.578 -0.920 20.945 1.00 32.93 128 GLN A N 1
ATOM 984 C CA . GLN A 1 128 ? 16.429 0.155 20.437 1.00 32.14 128 GLN A CA 1
ATOM 985 C C . GLN A 1 128 ? 15.706 0.973 19.371 1.00 34.09 128 GLN A C 1
ATOM 986 O O . GLN A 1 128 ? 15.637 2.210 19.453 1.00 35.22 128 GLN A O 1
ATOM 992 N N . LEU A 1 129 ? 15.161 0.293 18.358 1.00 31.06 129 LEU A N 1
ATOM 993 C CA . LEU A 1 129 ? 14.433 0.985 17.300 1.00 25.98 129 LEU A CA 1
ATOM 994 C C . LEU A 1 129 ? 13.242 1.750 17.858 1.00 32.17 129 LEU A C 1
ATOM 995 O O . LEU A 1 129 ? 12.848 2.788 17.312 1.00 36.87 129 LEU A O 1
ATOM 1000 N N . ALA A 1 130 ? 12.646 1.245 18.940 1.00 39.79 130 ALA A N 1
ATOM 1001 C CA . ALA A 1 130 ? 11.551 1.961 19.581 1.00 43.73 130 ALA A CA 1
ATOM 1002 C C . ALA A 1 130 ? 12.044 3.262 20.202 1.00 48.64 130 ALA A C 1
ATOM 1003 O O . ALA A 1 130 ? 11.428 4.317 20.024 1.00 50.86 130 ALA A O 1
ATOM 1005 N N . GLY A 1 131 ? 13.153 3.204 20.941 1.00 46.04 131 GLY A N 1
ATOM 1006 C CA . GLY A 1 131 ? 13.755 4.404 21.495 1.00 43.27 131 GLY A CA 1
ATOM 1007 C C . GLY A 1 131 ? 14.018 5.470 20.450 1.00 37.17 131 GLY A C 1
ATOM 1008 O O . GLY A 1 131 ? 13.569 6.615 20.590 1.00 40.34 131 GLY A O 1
ATOM 1009 N N . MET A 1 132 ? 14.732 5.093 19.382 1.00 27.12 132 MET A N 1
ATOM 1010 C CA . MET A 1 132 ? 15.024 6.053 18.319 1.00 29.12 132 MET A CA 1
ATOM 1011 C C . MET A 1 132 ? 13.743 6.605 17.708 1.00 34.52 132 MET A C 1
ATOM 1012 O O . MET A 1 132 ? 13.620 7.816 17.478 1.00 38.47 132 MET A O 1
ATOM 1017 N N . ASP A 1 133 ? 12.774 5.727 17.451 1.00 32.01 133 ASP A N 1
ATOM 1018 C CA . ASP A 1 133 ? 11.533 6.135 16.802 1.00 28.61 133 ASP A CA 1
ATOM 1019 C C . ASP A 1 133 ? 10.764 7.136 17.661 1.00 30.20 133 ASP A C 1
ATOM 1020 O O . ASP A 1 133 ? 10.337 8.195 17.178 1.00 28.73 133 ASP A O 1
ATOM 1025 N N . ASP A 1 134 ? 10.593 6.820 18.947 1.00 30.70 134 ASP A N 1
ATOM 1026 C CA . ASP A 1 134 ? 9.933 7.738 19.869 1.00 32.35 134 ASP A CA 1
ATOM 1027 C C . ASP A 1 134 ? 10.659 9.071 19.924 1.00 40.63 134 ASP A C 1
ATOM 1028 O O . ASP A 1 134 ? 10.030 10.133 19.856 1.00 43.94 134 ASP A O 1
ATOM 1033 N N . TYR A 1 135 ? 11.992 9.034 20.046 1.00 38.03 135 TYR A N 1
ATOM 1034 C CA . TYR A 1 135 ? 12.748 10.277 20.119 1.00 32.44 135 TYR A CA 1
ATOM 1035 C C . TYR A 1 135 ? 12.495 11.141 18.889 1.00 33.10 135 TYR A C 1
ATOM 1036 O O . TYR A 1 135 ? 12.155 12.324 19.008 1.00 35.76 135 TYR A O 1
ATOM 1045 N N . LEU A 1 136 ? 12.640 10.561 17.696 1.00 29.02 136 LEU A N 1
ATOM 1046 C CA . LEU A 1 136 ? 12.417 11.339 16.482 1.00 32.90 136 LEU A CA 1
ATOM 1047 C C . LEU A 1 136 ? 10.987 11.866 16.406 1.00 37.17 136 LEU A C 1
ATOM 1048 O O . LEU A 1 136 ? 10.750 12.931 15.823 1.00 32.67 136 LEU A O 1
ATOM 1053 N N . ARG A 1 137 ? 10.025 11.148 16.994 1.00 39.42 137 ARG A N 1
ATOM 1054 C CA . ARG A 1 137 ? 8.648 11.632 16.977 1.00 43.65 137 ARG A CA 1
ATOM 1055 C C . ARG A 1 137 ? 8.465 12.831 17.901 1.00 39.87 137 ARG A C 1
ATOM 1056 O O . ARG A 1 137 ? 7.850 13.829 17.515 1.00 47.01 137 ARG A O 1
ATOM 1064 N N . GLN A 1 138 ? 8.987 12.752 19.127 1.00 30.56 138 GLN A N 1
ATOM 1065 C CA . GLN A 1 138 ? 8.816 13.858 20.063 1.00 34.59 138 GLN A CA 1
ATOM 1066 C C . GLN A 1 138 ? 9.539 15.123 19.621 1.00 39.65 138 GLN A C 1
ATOM 1067 O O . GLN A 1 138 ? 9.227 16.205 20.128 1.00 45.42 138 GLN A O 1
ATOM 1073 N N . HIS A 1 139 ? 10.489 15.013 18.692 1.00 36.56 139 HIS A N 1
ATOM 1074 C CA . HIS A 1 139 ? 11.260 16.151 18.214 1.00 24.27 139 HIS A CA 1
ATOM 1075 C C . HIS A 1 139 ? 10.956 16.487 16.758 1.00 27.49 139 HIS A C 1
ATOM 1076 O O . HIS A 1 139 ? 11.688 17.267 16.143 1.00 33.00 139 HIS A O 1
ATOM 1083 N N . GLU A 1 140 ? 9.884 15.924 16.193 1.00 31.38 140 GLU A N 1
ATOM 1084 C CA . GLU A 1 140 ? 9.653 16.061 14.758 1.00 37.08 140 GLU A CA 1
ATOM 1085 C C . GLU A 1 140 ? 9.315 17.484 14.335 1.00 46.97 140 GLU A C 1
ATOM 1086 O O . GLU A 1 140 ? 9.388 17.786 13.138 1.00 44.90 140 GLU A O 1
ATOM 1092 N N . ALA A 1 141 ? 8.950 18.363 15.270 1.00 52.63 141 ALA A N 1
ATOM 1093 C CA . ALA A 1 141 ? 8.786 19.767 14.914 1.00 53.34 141 ALA A CA 1
ATOM 1094 C C . ALA A 1 141 ? 10.120 20.397 14.543 1.00 57.09 141 ALA A C 1
ATOM 1095 O O . ALA A 1 141 ? 10.167 21.300 13.701 1.00 59.50 141 ALA A O 1
ATOM 1097 N N . GLN A 1 142 ? 11.210 19.931 15.153 1.00 55.23 142 GLN A N 1
ATOM 1098 C CA . GLN A 1 142 ? 12.524 20.462 14.824 1.00 43.59 142 GLN A CA 1
ATOM 1099 C C . GLN A 1 142 ? 13.012 19.946 13.475 1.00 42.08 142 GLN A C 1
ATOM 1100 O O . GLN A 1 142 ? 13.827 20.604 12.821 1.00 40.03 142 GLN A O 1
ATOM 1106 N N . GLY A 1 143 ? 12.514 18.791 13.037 1.00 46.74 143 GLY A N 1
ATOM 1107 C CA . GLY A 1 143 ? 12.945 18.181 11.800 1.00 45.76 143 GLY A CA 1
ATOM 1108 C C . GLY A 1 143 ? 12.983 16.665 11.888 1.00 40.54 143 GLY A C 1
ATOM 1109 O O . GLY A 1 143 ? 12.862 16.079 12.969 1.00 36.82 143 GLY A O 1
ATOM 1110 N N . PRO A 1 144 ? 13.162 15.998 10.742 1.00 32.65 144 PRO A N 1
ATOM 1111 C CA . PRO A 1 144 ? 13.107 14.526 10.718 1.00 26.04 144 PRO A CA 1
ATOM 1112 C C . PRO A 1 144 ? 14.393 13.828 11.152 1.00 28.30 144 PRO A C 1
ATOM 1113 O O . PRO A 1 144 ? 14.363 12.611 11.395 1.00 20.94 144 PRO A O 1
ATOM 1117 N N . LEU A 1 145 ? 15.509 14.544 11.261 1.00 24.53 145 LEU A N 1
ATOM 1118 C CA . LEU A 1 145 ? 16.760 13.971 11.733 1.00 29.37 145 LEU A CA 1
ATOM 1119 C C . LEU A 1 145 ? 16.974 14.296 13.205 1.00 32.48 145 LEU A C 1
ATOM 1120 O O . LEU A 1 145 ? 16.342 15.189 13.772 1.00 42.56 145 LEU A O 1
ATOM 1125 N N . PHE A 1 146 ? 17.897 13.560 13.824 1.00 26.37 146 PHE A N 1
ATOM 1126 C CA . PHE A 1 146 ? 18.274 13.866 15.198 1.00 27.39 146 PHE A CA 1
ATOM 1127 C C . PHE A 1 146 ? 18.811 15.282 15.337 1.00 28.52 146 PHE A C 1
ATOM 1128 O O . PHE A 1 146 ? 18.781 15.837 16.438 1.00 37.68 146 PHE A O 1
ATOM 1136 N N . GLY A 1 147 ? 19.316 15.867 14.252 1.00 33.12 147 GLY A N 1
ATOM 1137 C CA . GLY A 1 147 ? 19.770 17.242 14.263 1.00 37.64 147 GLY A CA 1
ATOM 1138 C C . GLY A 1 147 ? 18.776 18.138 13.562 1.00 44.21 147 GLY A C 1
ATOM 1139 O O . GLY A 1 147 ? 19.154 19.084 12.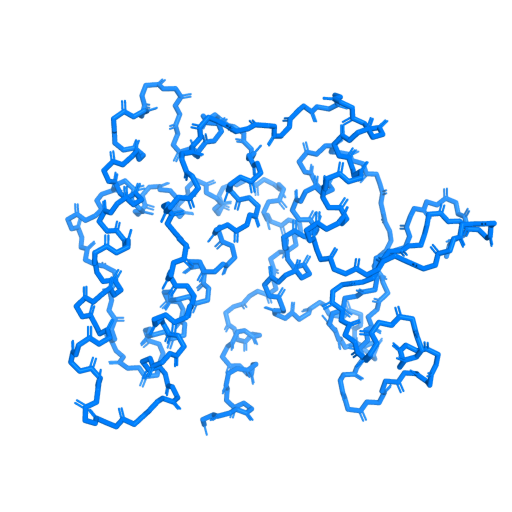864 1.00 50.48 147 GLY A O 1
ATOM 1140 N N . GLY A 1 148 ? 17.494 17.828 13.733 1.00 46.31 148 GLY A N 1
ATOM 1141 C CA . GLY A 1 148 ? 16.429 18.577 13.101 1.00 42.59 148 GLY A CA 1
ATOM 1142 C C . GLY A 1 148 ? 16.454 18.481 11.593 1.00 43.02 148 GLY A C 1
ATOM 1143 O O . GLY A 1 148 ? 16.072 17.461 11.014 1.00 44.02 148 GLY A O 1
ATOM 1144 N N . GLN A 1 149 ? 16.917 19.543 10.944 1.00 50.60 149 GLN A N 1
ATOM 1145 C CA . GLN A 1 149 ? 16.908 19.609 9.491 1.00 52.94 149 GLN A CA 1
ATOM 1146 C C . GLN A 1 149 ? 18.211 19.141 8.861 1.00 53.17 149 GLN A C 1
ATOM 1147 O O . GLN A 1 149 ? 18.224 18.829 7.665 1.00 55.92 149 GLN A O 1
ATOM 1153 N N . HIS A 1 150 ? 19.295 19.072 9.632 1.00 48.52 150 HIS A N 1
ATOM 1154 C CA . HIS A 1 150 ? 20.611 18.739 9.111 1.00 49.28 150 HIS A CA 1
ATOM 1155 C C . HIS A 1 150 ? 21.242 17.643 9.957 1.00 43.95 150 HIS A C 1
ATOM 1156 O O . HIS A 1 150 ? 20.768 17.311 11.048 1.00 43.92 150 HIS A O 1
ATOM 1163 N N . LEU A 1 151 ? 22.342 17.098 9.443 1.00 40.00 151 LEU A N 1
ATOM 1164 C CA . LEU A 1 151 ? 22.993 15.963 10.079 1.00 34.11 151 LEU A CA 1
ATOM 1165 C C . LEU A 1 151 ? 23.563 16.338 11.441 1.00 31.99 151 LEU A C 1
ATOM 1166 O O . LEU A 1 151 ? 24.095 17.434 11.642 1.00 27.42 151 LEU A O 1
ATOM 1171 N N . ASN A 1 152 ? 23.473 15.394 12.363 1.00 32.69 152 ASN A N 1
ATOM 1172 C CA . ASN A 1 152 ? 23.891 15.532 13.745 1.00 30.34 152 ASN A CA 1
ATOM 1173 C C . ASN A 1 152 ? 24.998 14.521 14.025 1.00 32.18 152 ASN A C 1
ATOM 1174 O O . ASN A 1 152 ? 25.221 13.589 13.248 1.00 33.60 152 ASN A O 1
ATOM 1179 N N . GLY A 1 153 ? 25.706 14.709 15.140 1.00 25.70 153 GLY A N 1
ATOM 1180 C CA . GLY A 1 153 ? 26.662 13.693 15.557 1.00 23.60 153 GLY A CA 1
ATOM 1181 C C . GLY A 1 153 ? 25.995 12.350 15.782 1.00 25.50 153 GLY A C 1
ATOM 1182 O O . GLY A 1 153 ? 26.566 11.294 15.481 1.00 21.25 153 GLY A O 1
ATOM 1183 N N . THR A 1 154 ? 24.760 12.380 16.293 1.00 35.52 154 THR A N 1
ATOM 1184 C CA . THR A 1 154 ? 23.961 11.171 16.460 1.00 26.36 154 THR A CA 1
ATOM 1185 C C . THR A 1 154 ? 23.504 10.615 15.116 1.00 24.08 154 THR A C 1
ATOM 1186 O O . THR A 1 154 ? 23.461 9.396 14.928 1.00 28.41 154 THR A O 1
ATOM 1190 N N . ASP A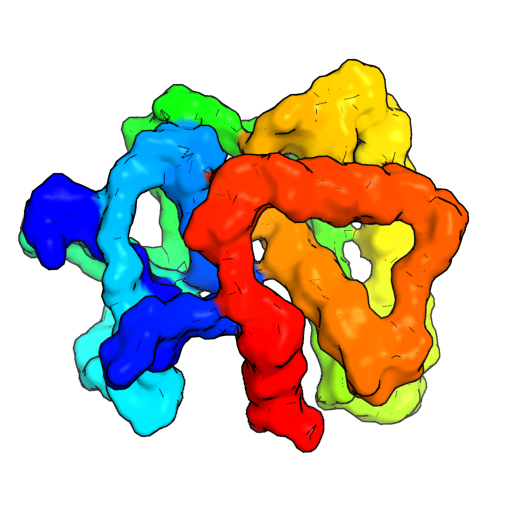 1 155 ? 23.159 11.491 14.169 1.00 19.63 155 ASP A N 1
ATOM 1191 C CA . ASP A 1 155 ? 22.884 11.039 12.810 1.00 23.11 155 ASP A CA 1
ATOM 1192 C C . ASP A 1 155 ? 24.104 10.346 12.218 1.00 29.45 155 ASP A C 1
ATOM 1193 O O . ASP A 1 155 ? 23.995 9.277 11.605 1.00 22.98 155 ASP A O 1
ATOM 1198 N N . CYS A 1 156 ? 25.281 10.958 12.388 1.00 30.30 156 CYS A N 1
ATOM 1199 C CA . CYS A 1 156 ? 26.501 10.409 11.812 1.00 27.74 156 CYS A CA 1
ATOM 1200 C C . CYS A 1 156 ? 26.849 9.060 12.420 1.00 26.78 156 CYS A C 1
ATOM 1201 O O . CYS A 1 156 ? 27.380 8.190 11.721 1.00 24.63 156 CYS A O 1
ATOM 1204 N N . SER A 1 157 ? 26.557 8.862 13.707 1.00 19.89 157 SER A N 1
ATOM 1205 C CA . SER A 1 157 ? 26.871 7.577 14.326 1.00 15.85 157 SER A CA 1
ATOM 1206 C C . SER A 1 157 ? 25.807 6.517 14.041 1.00 18.88 157 SER A C 1
ATOM 1207 O O . SER A 1 157 ? 26.138 5.348 13.807 1.00 16.37 157 SER A O 1
ATOM 1210 N N . LEU A 1 158 ? 24.532 6.896 14.062 1.00 21.97 158 LEU A N 1
ATOM 1211 C CA . LEU A 1 158 ? 23.449 5.922 14.066 1.00 17.70 158 LEU A CA 1
ATOM 1212 C C . LEU A 1 158 ? 22.894 5.630 12.687 1.00 14.18 158 LEU A C 1
ATOM 1213 O O . LEU A 1 158 ? 22.435 4.510 12.440 1.00 23.07 158 LEU A O 1
ATOM 1218 N N . ALA A 1 159 ? 22.896 6.610 11.790 1.00 11.64 159 ALA A N 1
ATOM 1219 C CA . ALA A 1 159 ? 22.352 6.370 10.456 1.00 14.20 159 ALA A CA 1
ATOM 1220 C C . ALA A 1 159 ? 23.085 5.261 9.700 1.00 19.47 159 ALA A C 1
ATOM 1221 O O . ALA A 1 159 ? 22.403 4.435 9.069 1.00 19.08 159 ALA A O 1
ATOM 1223 N N . PRO A 1 160 ? 24.422 5.164 9.713 1.00 23.96 160 PRO A N 1
ATOM 1224 C CA . PRO A 1 160 ? 25.051 3.998 9.070 1.00 24.11 160 PRO A CA 1
ATOM 1225 C C . PRO A 1 160 ? 24.666 2.675 9.711 1.00 25.49 160 PRO A C 1
ATOM 1226 O O . PRO A 1 160 ? 24.404 1.699 8.994 1.00 33.86 160 PRO A O 1
ATOM 1230 N N . LYS A 1 161 ? 24.622 2.613 11.047 1.00 20.22 161 LYS A N 1
ATOM 1231 C CA . LYS A 1 161 ? 24.218 1.376 11.712 1.00 20.27 161 LYS A CA 1
ATOM 1232 C C . LYS A 1 161 ? 22.795 0.979 11.331 1.00 26.08 161 LYS A C 1
ATOM 1233 O O . LYS A 1 161 ? 22.519 -0.198 11.078 1.00 31.14 161 LYS A O 1
ATOM 1239 N N . LEU A 1 162 ? 21.882 1.949 11.266 1.00 25.48 162 LEU A N 1
ATOM 1240 C CA . LEU A 1 162 ? 20.513 1.642 10.867 1.00 30.54 162 LEU A CA 1
ATOM 1241 C C . LEU A 1 162 ? 20.454 1.188 9.413 1.00 34.36 162 LEU A C 1
ATOM 1242 O O . LEU A 1 162 ? 19.684 0.280 9.069 1.00 39.01 162 LEU A O 1
ATOM 1247 N N . TYR A 1 163 ? 21.254 1.819 8.550 1.00 27.09 163 TYR A N 1
ATOM 1248 C CA . TYR A 1 163 ? 21.356 1.408 7.152 1.00 23.86 163 TYR A CA 1
ATOM 1249 C C . TYR A 1 163 ? 21.730 -0.066 7.048 1.00 25.72 163 TYR A C 1
ATOM 1250 O O . TYR A 1 163 ? 21.037 -0.863 6.393 1.00 31.08 163 TYR A O 1
ATOM 1259 N N . HIS A 1 164 ? 22.827 -0.443 7.713 1.00 20.41 164 HIS A N 1
ATOM 1260 C CA . HIS A 1 164 ? 23.234 -1.842 7.753 1.00 23.65 164 HIS A CA 1
ATOM 1261 C C . HIS A 1 164 ? 22.129 -2.727 8.312 1.00 29.47 164 HIS A C 1
ATOM 1262 O O . HIS A 1 164 ? 21.899 -3.834 7.811 1.00 26.08 164 HIS A O 1
ATOM 1269 N N . ALA A 1 165 ? 21.428 -2.254 9.345 1.00 30.76 165 ALA A N 1
ATOM 1270 C CA . ALA A 1 165 ? 20.414 -3.081 9.993 1.00 27.51 165 ALA A CA 1
ATOM 1271 C C . ALA A 1 165 ? 19.281 -3.414 9.030 1.00 28.63 165 ALA A C 1
ATOM 1272 O O . ALA A 1 165 ? 18.949 -4.588 8.827 1.00 33.63 165 ALA A O 1
ATOM 1274 N N . VAL A 1 166 ? 18.682 -2.395 8.409 1.00 26.66 166 VAL A N 1
ATOM 1275 C CA . VAL A 1 166 ? 17.534 -2.668 7.550 1.00 32.99 166 VAL A CA 1
ATOM 1276 C C . VAL A 1 166 ? 17.961 -3.456 6.314 1.00 40.56 166 VAL A C 1
ATOM 1277 O O . VAL A 1 166 ? 17.318 -4.451 5.949 1.00 44.33 166 VAL A O 1
ATOM 1281 N N . VAL A 1 167 ? 19.077 -3.070 5.684 1.00 43.30 167 VAL A N 1
ATOM 1282 C CA . VAL A 1 167 ? 19.490 -3.738 4.450 1.00 35.78 167 VAL A CA 1
ATOM 1283 C C . VAL A 1 167 ? 19.860 -5.190 4.726 1.00 28.18 167 VAL A C 1
ATOM 1284 O O . VAL A 1 167 ? 19.307 -6.124 4.126 1.00 32.65 167 VAL A O 1
ATOM 1288 N N . ALA A 1 168 ? 20.797 -5.398 5.651 1.00 27.09 168 ALA A N 1
ATOM 1289 C CA . ALA A 1 168 ? 21.306 -6.738 5.906 1.00 25.33 168 ALA A CA 1
ATOM 1290 C C . ALA A 1 168 ? 20.226 -7.644 6.477 1.00 32.56 168 ALA A C 1
ATOM 1291 O O . ALA A 1 168 ? 20.123 -8.814 6.090 1.00 36.34 168 ALA A O 1
ATOM 1293 N N . LEU A 1 169 ? 19.413 -7.128 7.401 1.00 36.30 169 LEU A N 1
ATOM 1294 C CA . LEU A 1 169 ? 18.378 -7.972 7.990 1.00 34.30 169 LEU A CA 1
ATOM 1295 C C . LEU A 1 169 ? 17.330 -8.355 6.955 1.00 33.28 169 LEU A C 1
ATOM 1296 O O . LEU A 1 169 ? 16.881 -9.506 6.920 1.00 33.71 169 LEU A O 1
ATOM 1301 N N . LYS A 1 170 ? 16.943 -7.411 6.092 1.00 32.31 170 LYS A N 1
ATOM 1302 C CA . LYS A 1 170 ? 16.001 -7.747 5.030 1.00 31.18 170 LYS A CA 1
ATOM 1303 C C . LYS A 1 170 ? 16.582 -8.794 4.090 1.00 41.90 170 LYS A C 1
ATOM 1304 O O . LYS A 1 170 ? 15.860 -9.675 3.608 1.00 47.14 170 LYS A O 1
ATOM 1310 N N . HIS A 1 171 ? 17.889 -8.732 3.829 1.00 45.91 171 HIS A N 1
ATOM 1311 C CA . HIS A 1 171 ? 18.459 -9.653 2.849 1.00 39.55 171 HIS A CA 1
ATOM 1312 C C . HIS A 1 171 ? 18.679 -11.050 3.425 1.00 35.25 171 HIS A C 1
ATOM 1313 O O . HIS A 1 171 ? 18.370 -12.055 2.772 1.00 32.82 171 HIS A O 1
ATOM 1320 N N . PHE A 1 172 ? 19.221 -11.136 4.636 1.00 28.30 172 PHE A N 1
ATOM 1321 C CA . PHE A 1 172 ? 19.603 -12.417 5.214 1.00 25.51 172 PHE A CA 1
ATOM 1322 C C . PHE A 1 172 ? 18.501 -13.079 6.027 1.00 30.07 172 PHE A C 1
ATOM 1323 O O . PHE A 1 172 ? 18.558 -14.296 6.245 1.00 30.92 172 PHE A O 1
ATOM 1331 N N . LYS A 1 173 ? 17.510 -12.318 6.492 1.00 27.99 173 LYS A N 1
ATOM 1332 C CA . LYS A 1 173 ? 16.507 -12.851 7.400 1.00 28.93 173 LYS A CA 1
ATOM 1333 C C . LYS A 1 173 ? 15.076 -12.536 6.987 1.00 34.15 173 LYS A C 1
ATOM 1334 O O . LYS A 1 173 ? 14.144 -12.995 7.653 1.00 28.91 173 LYS A O 1
ATOM 1340 N N . GLY A 1 174 ? 14.869 -11.761 5.927 1.00 36.62 174 GLY A N 1
ATOM 1341 C CA . GLY A 1 174 ? 13.528 -11.358 5.558 1.00 38.86 174 GLY A CA 1
ATOM 1342 C C . GLY A 1 174 ? 12.908 -10.412 6.565 1.00 48.98 174 GLY A C 1
ATOM 1343 O O . GLY A 1 174 ? 11.763 -9.980 6.398 1.00 58.21 174 GLY A O 1
ATOM 1344 N N . TRP A 1 175 ? 13.659 -10.091 7.618 1.00 50.35 175 TRP A N 1
ATOM 1345 C CA . TRP A 1 175 ? 13.209 -9.130 8.614 1.00 50.13 175 TRP A CA 1
ATOM 1346 C C . TRP A 1 175 ? 12.923 -7.787 7.956 1.00 51.79 175 TRP A C 1
ATOM 1347 O O . TRP A 1 175 ? 13.525 -7.424 6.942 1.00 51.11 175 TRP A O 1
ATOM 1358 N N . GLU A 1 176 ? 11.983 -7.048 8.531 1.00 62.11 176 GLU A N 1
ATOM 1359 C CA . GLU A 1 176 ? 11.608 -5.766 7.962 1.00 65.09 176 GLU A CA 1
ATOM 1360 C C . GLU A 1 176 ? 11.377 -4.756 9.072 1.00 60.54 176 GLU A C 1
ATOM 1361 O O . GLU A 1 176 ? 11.017 -5.113 10.198 1.00 61.28 176 GLU A O 1
ATOM 1367 N N . LEU A 1 177 ? 11.612 -3.497 8.740 1.00 50.91 177 LEU A N 1
ATOM 1368 C CA . LEU A 1 177 ? 11.344 -2.401 9.658 1.00 44.56 177 LEU A CA 1
ATOM 1369 C C . LEU A 1 177 ? 9.840 -2.192 9.755 1.00 46.64 177 LEU A C 1
ATOM 1370 O O . LEU A 1 177 ? 9.212 -1.821 8.752 1.00 52.37 177 LEU A O 1
ATOM 1375 N N . PRO A 1 178 ? 9.218 -2.434 10.910 1.00 39.19 178 PRO A N 1
ATOM 1376 C CA . PRO A 1 178 ? 7.760 -2.300 11.013 1.00 42.72 178 PRO A CA 1
ATOM 1377 C C . PRO A 1 178 ? 7.266 -0.942 10.532 1.00 56.09 178 PRO A C 1
ATOM 1378 O O . PRO A 1 178 ? 7.919 0.085 10.731 1.00 59.27 178 PRO A O 1
ATOM 1382 N N . ALA A 1 179 ? 6.098 -0.953 9.883 1.00 56.02 179 ALA A N 1
ATOM 1383 C CA . ALA A 1 179 ? 5.492 0.270 9.377 1.00 51.50 179 ALA A CA 1
ATOM 1384 C C . ALA A 1 179 ? 5.030 1.198 10.488 1.00 55.09 179 ALA A C 1
ATOM 1385 O O . ALA A 1 179 ? 4.797 2.383 10.226 1.00 56.59 179 ALA A O 1
ATOM 1387 N N . ARG A 1 180 ? 4.893 0.695 11.715 1.00 51.02 180 ARG A N 1
ATOM 1388 C CA . ARG A 1 180 ? 4.486 1.544 12.823 1.00 54.98 180 ARG A CA 1
ATOM 1389 C C . ARG A 1 180 ? 5.599 2.475 13.284 1.00 59.09 180 ARG A C 1
ATOM 1390 O O . ARG A 1 180 ? 5.306 3.548 13.823 1.00 63.30 180 ARG A O 1
ATOM 1398 N N . PHE A 1 181 ? 6.863 2.096 13.087 1.00 51.21 181 PHE A N 1
ATOM 1399 C CA . PHE A 1 181 ? 7.976 3.003 13.335 1.00 40.26 181 PHE A CA 1
ATOM 1400 C C . PHE A 1 181 ? 7.982 4.079 12.261 1.00 41.57 181 PHE A C 1
ATOM 1401 O O . PHE A 1 181 ? 8.904 4.142 11.440 1.00 40.44 181 PHE A O 1
ATOM 1409 N N . THR A 1 182 ? 6.943 4.915 12.258 1.00 45.14 182 THR A N 1
ATOM 1410 C CA . THR A 1 182 ? 6.773 5.940 11.234 1.00 47.23 182 THR A CA 1
ATOM 1411 C C . THR A 1 182 ? 7.986 6.858 11.152 1.00 47.90 182 THR A C 1
ATOM 1412 O O . THR A 1 182 ? 8.498 7.149 10.062 1.00 50.55 182 THR A O 1
ATOM 1416 N N . ALA A 1 183 ? 8.453 7.326 12.312 1.00 47.79 183 ALA A N 1
ATOM 1417 C CA . ALA A 1 183 ? 9.550 8.285 12.346 1.00 43.34 183 ALA A CA 1
ATOM 1418 C C . ALA A 1 183 ? 10.848 7.676 11.832 1.00 36.27 183 ALA A C 1
ATOM 1419 O O . ALA A 1 183 ? 11.700 8.393 11.296 1.00 39.23 183 ALA A O 1
ATOM 1421 N N . LEU A 1 184 ? 11.016 6.360 11.974 1.00 30.15 184 LEU A N 1
ATOM 1422 C CA . LEU A 1 184 ? 12.195 5.713 11.409 1.00 29.68 184 LEU A CA 1
ATOM 1423 C C . LEU A 1 184 ? 12.120 5.657 9.887 1.00 39.30 184 LEU A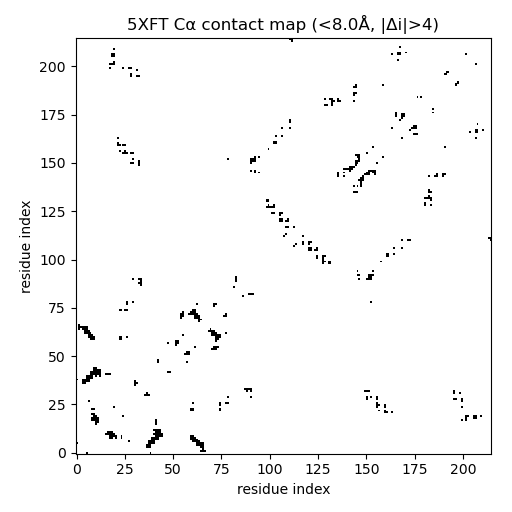 C 1
ATOM 1424 O O . LEU A 1 184 ? 13.139 5.826 9.202 1.00 44.92 184 LEU A O 1
ATOM 1429 N N . HIS A 1 185 ? 10.924 5.432 9.336 1.00 32.05 185 HIS A N 1
ATOM 1430 C CA . HIS A 1 185 ? 10.799 5.357 7.884 1.00 35.55 185 HIS A CA 1
ATOM 1431 C C . HIS A 1 185 ? 11.015 6.725 7.252 1.00 40.68 185 HIS A C 1
ATOM 1432 O O . HIS A 1 185 ? 11.756 6.856 6.266 1.00 44.38 185 HIS A O 1
ATOM 1439 N N . LYS A 1 186 ? 10.392 7.767 7.816 1.00 42.82 186 LYS A N 1
ATOM 1440 C CA . LYS A 1 186 ? 10.664 9.098 7.280 1.00 45.48 186 LYS A CA 1
ATOM 1441 C C . LYS A 1 186 ? 12.084 9.550 7.585 1.00 32.14 186 LYS A C 1
ATOM 1442 O O . LYS A 1 186 ? 12.632 10.358 6.831 1.00 30.17 186 LYS A O 1
ATOM 1448 N N . TYR A 1 187 ? 12.696 9.039 8.656 1.00 22.10 187 TYR A N 1
ATOM 1449 C CA . TYR A 1 187 ? 14.118 9.285 8.881 1.00 23.06 187 TYR A CA 1
ATOM 1450 C C . TYR A 1 18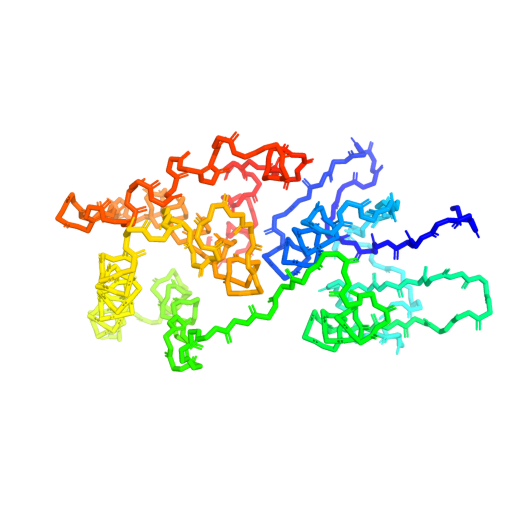7 ? 14.945 8.735 7.727 1.00 32.27 187 TYR A C 1
ATOM 1451 O O . TYR A 1 187 ? 15.797 9.436 7.167 1.00 33.03 187 TYR A O 1
ATOM 1460 N N . LEU A 1 188 ? 14.684 7.484 7.335 1.00 32.89 188 LEU A N 1
ATOM 1461 C CA . LEU A 1 188 ? 15.420 6.901 6.218 1.00 32.83 188 LEU A CA 1
ATOM 1462 C C . LEU A 1 188 ? 15.184 7.685 4.931 1.00 43.66 188 LEU A C 1
ATOM 1463 O O . LEU A 1 188 ? 16.137 8.003 4.211 1.00 55.52 188 LEU A O 1
ATOM 1468 N N . ALA A 1 189 ? 13.926 8.023 4.629 1.00 44.13 189 ALA A N 1
ATOM 1469 C CA . ALA A 1 189 ? 13.658 8.815 3.428 1.00 42.67 189 ALA A CA 1
ATOM 1470 C C . ALA A 1 189 ? 14.393 10.153 3.469 1.00 39.21 189 ALA A C 1
ATOM 1471 O O . ALA A 1 189 ? 14.969 10.591 2.462 1.00 41.33 189 ALA A O 1
ATOM 1473 N N . ALA A 1 190 ? 14.397 10.807 4.632 1.00 32.34 190 ALA A N 1
ATOM 1474 C CA . ALA A 1 190 ? 15.082 12.087 4.777 1.00 30.37 190 ALA A CA 1
ATOM 1475 C C . ALA A 1 190 ? 16.578 11.944 4.527 1.00 41.98 190 ALA A C 1
ATOM 1476 O O . ALA A 1 190 ? 17.177 12.757 3.813 1.00 51.11 190 ALA A O 1
ATOM 1478 N N . LEU A 1 191 ? 17.201 10.913 5.110 1.00 38.32 191 LEU A N 1
ATOM 1479 C CA . LEU A 1 191 ? 18.628 10.685 4.889 1.00 33.43 191 LEU A CA 1
ATOM 1480 C C . LEU A 1 191 ? 18.919 10.431 3.420 1.00 37.04 191 LEU A C 1
ATOM 1481 O O . LEU A 1 191 ? 19.863 10.991 2.855 1.00 38.66 191 LEU A O 1
ATOM 1486 N N . LYS A 1 192 ? 18.109 9.590 2.781 1.00 36.44 192 LYS A N 1
ATOM 1487 C CA . LYS A 1 192 ? 18.310 9.323 1.367 1.00 39.91 192 LYS A CA 1
ATOM 1488 C C . LYS A 1 192 ? 18.112 10.571 0.518 1.00 42.17 192 LYS A C 1
ATOM 1489 O O . LYS A 1 192 ? 18.653 10.643 -0.591 1.00 44.87 192 LYS A O 1
ATOM 1495 N N . ALA A 1 193 ? 17.382 11.567 1.021 1.00 44.13 193 ALA A N 1
ATOM 1496 C CA . ALA A 1 193 ? 17.254 12.818 0.281 1.00 52.61 193 ALA A CA 1
ATOM 1497 C C . ALA A 1 193 ? 18.475 13.724 0.416 1.00 54.68 193 ALA A C 1
ATOM 1498 O O . ALA A 1 193 ? 18.688 14.579 -0.452 1.00 57.86 193 ALA A O 1
ATOM 1500 N N . LEU A 1 194 ? 19.283 13.548 1.462 1.00 47.29 194 LEU A N 1
ATOM 1501 C CA . LEU A 1 194 ? 20.354 14.501 1.759 1.00 34.88 194 LEU A CA 1
ATOM 1502 C C . LEU A 1 194 ? 21.511 14.358 0.779 1.00 41.22 194 LEU A C 1
ATOM 1503 O O . LEU A 1 194 ? 21.970 13.238 0.529 1.00 46.98 194 LEU A O 1
ATOM 1508 N N . PRO A 1 195 ? 22.022 15.461 0.223 1.00 40.61 195 PRO A N 1
ATOM 1509 C CA . PRO A 1 195 ? 23.243 15.367 -0.594 1.00 34.65 195 PRO A CA 1
ATOM 1510 C C . PRO A 1 195 ? 24.446 14.879 0.190 1.00 31.75 195 PRO A C 1
ATOM 1511 O O . PRO A 1 195 ? 25.304 14.193 -0.378 1.00 36.59 195 PRO A O 1
ATOM 1515 N N . GLU A 1 196 ? 24.544 15.224 1.477 1.00 28.22 196 GLU A N 1
ATOM 1516 C CA . GLU A 1 196 ? 25.632 14.703 2.299 1.00 32.60 196 GLU A CA 1
ATOM 1517 C C . GLU A 1 196 ? 25.604 13.182 2.338 1.00 33.10 196 GLU A C 1
ATOM 1518 O O . GLU A 1 196 ? 26.652 12.530 2.247 1.00 24.94 196 GLU A O 1
ATOM 1524 N N . TRP A 1 197 ? 24.409 12.601 2.471 1.00 31.46 197 TRP A N 1
ATOM 1525 C CA . TRP A 1 197 ? 24.270 11.151 2.437 1.00 27.31 197 TRP A CA 1
ATOM 1526 C C . TRP A 1 197 ? 24.556 10.605 1.045 1.00 33.15 197 TRP A C 1
ATOM 1527 O O . TRP A 1 197 ? 25.222 9.572 0.901 1.00 34.06 197 TRP A O 1
ATOM 1538 N N . GLN A 1 198 ? 24.062 11.289 0.007 1.00 36.66 198 GLN A N 1
ATOM 1539 C CA . GLN A 1 198 ? 24.259 10.823 -1.361 1.00 35.14 198 GLN A CA 1
ATOM 1540 C C . GLN A 1 198 ? 25.730 10.790 -1.743 1.00 31.09 198 GLN A C 1
ATOM 1541 O O . GLN A 1 198 ? 26.139 9.964 -2.567 1.00 32.26 198 GLN A O 1
ATOM 1547 N N . HIS A 1 199 ? 26.537 11.682 -1.170 1.00 26.14 199 HIS A N 1
ATOM 1548 C CA . HIS A 1 199 ? 27.931 11.757 -1.587 1.00 28.15 199 HIS A CA 1
ATOM 1549 C C . HIS A 1 199 ? 28.706 10.510 -1.191 1.00 29.56 199 HIS A C 1
ATOM 1550 O O . HIS A 1 199 ? 29.670 10.141 -1.869 1.00 29.25 199 HIS A O 1
ATOM 1557 N N . VAL A 1 200 ? 28.294 9.838 -0.119 1.00 29.78 200 VAL A N 1
ATOM 1558 C CA . VAL A 1 200 ? 29.095 8.758 0.443 1.00 25.69 200 VAL A CA 1
ATOM 1559 C C . VAL A 1 200 ? 28.244 7.512 0.649 1.00 24.17 200 VAL A C 1
ATOM 1560 O O . VAL A 1 200 ? 28.510 6.712 1.550 1.00 20.34 200 VAL A O 1
ATOM 1564 N N . ASP A 1 201 ? 27.224 7.331 -0.189 1.00 33.31 201 ASP A N 1
ATOM 1565 C CA . ASP A 1 201 ? 26.400 6.124 -0.154 1.00 38.58 201 ASP A CA 1
ATOM 1566 C C . ASP A 1 201 ? 27.116 5.015 -0.916 1.00 38.95 201 ASP A C 1
ATOM 1567 O O . ASP A 1 201 ? 27.280 5.098 -2.138 1.00 39.00 201 ASP A O 1
ATOM 1572 N N . TYR A 1 202 ? 27.540 3.971 -0.198 1.00 36.38 202 TYR A N 1
ATOM 1573 C CA . TYR A 1 202 ? 28.225 2.849 -0.830 1.00 30.85 202 TYR A CA 1
ATOM 1574 C C . TYR A 1 202 ? 27.264 1.830 -1.438 1.00 38.93 202 TYR A C 1
ATOM 1575 O O . TYR A 1 202 ? 27.685 1.039 -2.289 1.00 41.55 202 TYR A O 1
ATOM 1584 N N . GLY A 1 203 ? 25.999 1.819 -1.027 1.00 35.85 203 GLY A N 1
ATOM 1585 C CA . GLY A 1 203 ? 25.017 0.960 -1.656 1.00 31.09 203 GLY A CA 1
ATOM 1586 C C . GLY A 1 203 ? 24.769 -0.326 -0.879 1.00 31.04 203 GLY A C 1
ATOM 1587 O O . GLY A 1 203 ? 25.546 -0.732 -0.011 1.00 33.00 203 GLY A O 1
ATOM 1588 N N . THR A 1 204 ? 23.660 -0.995 -1.226 1.00 35.13 204 THR A N 1
ATOM 1589 C CA . THR A 1 204 ? 23.207 -2.140 -0.438 1.00 31.67 204 THR A CA 1
ATOM 1590 C C . THR A 1 204 ? 24.016 -3.397 -0.728 1.00 29.45 204 THR A C 1
ATOM 1591 O O . THR A 1 204 ? 24.200 -4.228 0.171 1.00 28.09 204 THR A O 1
ATOM 1595 N N . GLU A 1 205 ? 24.509 -3.566 -1.956 1.00 26.51 205 GLU A N 1
ATOM 1596 C CA . GLU A 1 205 ? 25.324 -4.742 -2.238 1.00 31.16 205 GLU A CA 1
ATOM 1597 C C . GLU A 1 205 ? 26.635 -4.680 -1.484 1.00 32.62 205 GLU A C 1
ATOM 1598 O O . GLU A 1 205 ? 27.158 -5.713 -1.065 1.00 32.98 205 GLU A O 1
ATOM 1604 N N . ALA A 1 206 ? 27.208 -3.484 -1.338 1.00 31.25 206 ALA A N 1
ATOM 1605 C CA . ALA A 1 206 ? 28.402 -3.359 -0.512 1.00 26.75 206 ALA A CA 1
ATOM 1606 C C . ALA A 1 206 ? 28.131 -3.865 0.899 1.00 30.20 206 ALA A C 1
ATOM 1607 O O . ALA A 1 206 ? 28.953 -4.585 1.477 1.00 30.48 206 ALA A O 1
ATOM 1609 N N . ILE A 1 207 ? 26.962 -3.526 1.454 1.00 23.46 207 ILE A N 1
ATOM 1610 C CA . ILE A 1 207 ? 26.588 -4.013 2.781 1.00 21.52 207 ILE A CA 1
ATOM 1611 C C . ILE A 1 207 ? 26.458 -5.533 2.776 1.00 19.21 207 ILE A C 1
ATOM 1612 O O . ILE A 1 207 ? 26.996 -6.229 3.650 1.00 20.93 207 ILE A O 1
ATOM 1617 N N . ILE A 1 208 ? 25.730 -6.068 1.789 1.00 25.13 208 ILE A N 1
ATOM 1618 C CA . ILE A 1 208 ? 25.505 -7.508 1.711 1.00 23.41 208 ILE A CA 1
ATOM 1619 C C . ILE A 1 208 ? 26.830 -8.245 1.593 1.00 21.51 208 ILE A C 1
ATOM 1620 O O . ILE A 1 208 ? 27.085 -9.213 2.316 1.00 15.58 208 ILE A O 1
ATOM 1625 N N . ALA A 1 209 ? 27.692 -7.801 0.680 1.00 20.81 209 ALA A N 1
ATOM 1626 C CA . ALA A 1 209 ? 28.992 -8.433 0.496 1.00 27.98 209 ALA A CA 1
ATOM 1627 C C . ALA A 1 209 ? 29.842 -8.317 1.752 1.00 29.49 209 ALA A C 1
ATOM 1628 O O . ALA A 1 209 ? 30.555 -9.260 2.115 1.00 25.49 209 ALA A O 1
ATOM 1630 N N . GLY A 1 210 ? 29.789 -7.164 2.423 1.00 26.75 210 GLY A N 1
ATOM 1631 C CA . GLY A 1 210 ? 30.512 -7.023 3.672 1.00 18.31 210 GLY A CA 1
ATOM 1632 C C . GLY A 1 210 ? 30.101 -8.068 4.689 1.00 25.20 210 GLY A C 1
ATOM 1633 O O . GLY A 1 210 ? 30.949 -8.678 5.343 1.00 31.32 210 GLY A O 1
ATOM 1634 N N . TRP A 1 211 ? 28.796 -8.312 4.812 1.00 25.83 211 TRP A N 1
ATOM 1635 C CA . TRP A 1 211 ? 28.325 -9.236 5.838 1.00 26.10 211 TRP A CA 1
ATOM 1636 C C . TRP A 1 211 ? 28.426 -10.700 5.413 1.00 32.37 211 TRP A C 1
ATOM 1637 O O . TRP A 1 211 ? 28.622 -11.571 6.270 1.00 32.51 211 TRP A O 1
ATOM 1648 N N . GLU A 1 212 ? 28.304 -10.989 4.113 1.00 38.13 212 GLU A N 1
ATOM 1649 C CA . GLU A 1 212 ? 28.543 -12.338 3.604 1.00 41.26 212 GLU A CA 1
ATOM 1650 C C . GLU A 1 212 ? 29.922 -12.844 3.994 1.00 40.57 212 GLU A C 1
ATOM 1651 O O . GLU A 1 212 ? 30.106 -14.050 4.194 1.00 40.16 212 GLU A O 1
ATOM 1657 N N . ARG A 1 213 ? 30.897 -11.937 4.114 1.00 45.76 213 ARG A N 1
ATOM 1658 C CA . ARG A 1 213 ? 32.222 -12.265 4.630 1.00 51.42 213 ARG A CA 1
ATOM 1659 C C . ARG A 1 213 ? 32.170 -12.933 6.001 1.00 50.85 213 ARG A C 1
ATOM 1660 O O . ARG A 1 213 ? 33.188 -13.471 6.442 1.00 53.56 213 ARG A O 1
ATOM 1668 N N . HIS A 1 214 ? 31.014 -12.927 6.681 1.00 56.62 214 HIS A N 1
ATOM 1669 C CA . HIS A 1 214 ? 30.870 -13.585 7.976 1.00 57.05 214 HIS A CA 1
ATOM 1670 C C . HIS A 1 214 ? 29.618 -14.442 8.110 1.00 59.56 214 HIS A C 1
ATOM 1671 O O . HIS A 1 214 ? 29.434 -15.068 9.160 1.00 59.52 214 HIS A O 1
ATOM 1678 N N . ILE A 1 215 ? 28.751 -14.475 7.103 1.00 63.09 215 ILE A N 1
ATOM 1679 C CA . ILE A 1 215 ? 27.675 -15.456 7.023 1.00 62.82 215 ILE A CA 1
ATOM 1680 C C . ILE A 1 215 ? 27.612 -15.999 5.604 1.00 62.81 215 ILE A C 1
ATOM 1681 O O . ILE A 1 215 ? 28.241 -17.007 5.289 1.00 63.49 215 ILE A O 1
#